Protein 3V71 (pdb70)

Radius of gyration: 28.07 Å; Cα contacts (8 Å, |Δi|>4): 455; chains: 1; bounding box: 66×55×75 Å

Nearest PDB structures (foldseek):
  3v71-assembly1_A  TM=1.003E+00  e=9.758E-48  Caenorhabditis elegans
  6pun-assembly1_A  TM=9.138E-01  e=7.399E-22  Caenorhabditis elegans
  6pun-assembly2_C  TM=8.908E-01  e=1.367E-21  Caenorhabditis elegans
  5bz1-assembly1_A  TM=7.587E-01  e=2.341E-10  Saccharomyces cerevisiae S288C
  5bym-assembly1_A  TM=7.524E-01  e=3.524E-10  Saccharomyces cerevisiae S288C

GO terms:
  GO:0007281 germ cell development (P, IGI)

Solvent-accessible surface area: 17763 Å² total; per-residue (Å²): 176,48,14,81,64,6,34,129,107,58,72,3,40,73,55,0,78,75,84,79,8,4,148,46,3,44,81,71,2,20,141,85,47,117,31,130,29,1,93,36,2,12,112,68,1,4,114,33,47,102,71,1,27,36,4,0,67,14,182,29,0,0,89,1,0,28,47,0,3,81,37,11,35,70,60,18,6,138,60,1,13,105,1,2,59,86,15,36,3,65,50,0,0,100,37,126,33,0,3,78,1,0,23,24,0,2,68,96,12,59,126,65,8,5,92,79,0,9,100,43,6,39,101,35,89,17,44,54,6,0,65,46,97,46,1,4,74,0,12,12,54,5,0,78,71,16,68,11,110,31,0,21,65,3,1,107,36,0,37,56,75,97,23,0,25,62,6,0,46,34,122,75,0,7,154,0,0,43,29,0,0,77,46,0,16,54,69,97,188,65,132,59,30,155,100,7,28,129,13,0,101,45,0,0,40,26,0,30,191,52,2,104,162,0,0,34,31,91,45,0,4,128,0,0,24,50,0,2,114,20,95,46,48,7,68,97,12,24,46,50,0,0,76,147,14,0,13,224,46,0,68,56,2,0,52,42,104,60,0,4,93,0,0,30,11,0,2,92,86,13,41,100,70,18,8,65,83,0,2,104,56,1,24,70,154,113,56,148,152,84,103,87,4,13,1,17,26,0,1,56,37,119,59,0,6,111,0,1,31,30,0,4,57,26,0,28,64,18,36,170,198,64,73,105,79,65,68,128,60,34,36,38,20,6,77,84,1,67,95,30,2,91,103,22,28,69,114,0,96,177,108,91,24,0,116,125,0,28,61,42,4,132,193,99

Organism: Caenorhabditis elegans (NCBI:txid6239)

B-factor: mean 89.62, std 15.77, range [51.54, 156.7]

Structure (mmCIF, N/CA/C/O backbone):
data_3V71
#
_entry.id   3V71
#
_cell.length_a   67.806
_cell.length_b   87.836
_cell.length_c   129.782
_cell.angle_alpha   90.00
_cell.angle_beta   90.00
_cell.angle_gamma   90.00
#
_symmetry.space_group_name_H-M   'P 21 21 21'
#
loop_
_entity.id
_entity.type
_entity.pdbx_description
1 polymer 'Puf (Pumilio/fbf) domain-containing protein 7, confirmed by transcript evidence'
2 polymer "RNA (5'-R(*CP*UP*CP*UP*GP*UP*AP*UP*CP*UP*UP*GP*U)-3')"
3 non-polymer '4-(2-HYDROXYETHYL)-1-PIPERAZINE ETHANESULFONIC ACID'
#
loop_
_atom_site.group_PDB
_atom_site.id
_atom_site.type_symbol
_atom_site.label_atom_id
_atom_site.label_alt_id
_atom_site.label_comp_id
_atom_site.label_asym_id
_atom_site.label_entity_id
_atom_site.label_seq_id
_atom_site.pdbx_PDB_ins_code
_atom_site.Cartn_x
_atom_site.Cartn_y
_atom_site.Cartn_z
_atom_site.occupancy
_atom_site.B_iso_or_equiv
_atom_site.auth_seq_id
_atom_site.auth_comp_id
_atom_site.auth_asym_id
_atom_site.auth_atom_id
_atom_site.pdbx_PDB_model_num
ATOM 1 N N . ILE A 1 11 ? 24.704 6.144 68.134 1.00 116.70 82 ILE A N 1
ATOM 2 C CA . ILE A 1 11 ? 25.619 5.025 68.367 1.00 118.10 82 ILE A CA 1
ATOM 3 C C . ILE A 1 11 ? 26.581 4.846 67.184 1.00 112.05 82 ILE A C 1
ATOM 4 O O . ILE A 1 11 ? 26.386 5.452 66.137 1.00 118.03 82 ILE A O 1
ATOM 9 N N . SER A 1 12 ? 27.626 4.040 67.362 1.00 106.97 83 SER A N 1
ATOM 10 C CA . SER A 1 12 ? 28.716 3.942 66.386 1.00 104.25 83 SER A CA 1
ATOM 11 C C . SER A 1 12 ? 28.464 3.014 65.199 1.00 100.42 83 SER A C 1
ATOM 12 O O . SER A 1 12 ? 27.808 1.984 65.323 1.00 99.77 83 SER A O 1
ATOM 15 N N . LEU A 1 13 ? 29.017 3.377 64.049 1.00 95.64 84 LEU A N 1
ATOM 16 C CA . LEU A 1 13 ? 29.024 2.478 62.907 1.00 97.88 84 LEU A CA 1
ATOM 17 C C . LEU A 1 13 ? 29.815 1.240 63.284 1.00 93.71 84 LEU A C 1
ATOM 18 O O . LEU A 1 13 ? 29.404 0.114 63.016 1.00 92.34 84 LEU A O 1
ATOM 23 N N . GLU A 1 14 ? 30.962 1.459 63.913 1.00 94.45 85 GLU A N 1
ATOM 24 C CA . GLU A 1 14 ? 31.781 0.356 64.375 1.00 94.14 85 GLU A CA 1
ATOM 25 C C . GLU A 1 14 ? 30.965 -0.553 65.287 1.00 92.81 85 GLU A C 1
ATOM 26 O O . GLU A 1 14 ? 31.046 -1.777 65.188 1.00 88.42 85 GLU A O 1
ATOM 32 N N . ASP A 1 15 ? 30.173 0.049 66.170 1.00 94.63 86 ASP A N 1
ATOM 33 C CA . ASP A 1 15 ? 29.313 -0.714 67.065 1.00 90.94 86 ASP A CA 1
ATOM 34 C C . ASP A 1 15 ? 28.352 -1.611 66.283 1.00 90.54 86 ASP A C 1
ATOM 35 O O . ASP A 1 15 ? 28.187 -2.785 66.613 1.00 87.77 86 ASP A O 1
ATOM 40 N N . VAL A 1 16 ? 27.731 -1.051 65.246 1.00 89.33 87 VAL A N 1
ATOM 41 C CA . VAL A 1 16 ? 26.755 -1.764 64.419 1.00 86.96 87 VAL A CA 1
ATOM 42 C C . VAL A 1 16 ? 27.392 -2.948 63.715 1.00 82.93 87 VAL A C 1
ATOM 43 O O . VAL A 1 16 ? 26.861 -4.056 63.703 1.00 80.40 87 VAL A O 1
ATOM 47 N N . LEU A 1 17 ? 28.536 -2.682 63.106 1.00 82.88 88 LEU A N 1
ATOM 48 C CA . LEU A 1 17 ? 29.314 -3.701 62.435 1.00 84.63 88 LEU A CA 1
ATOM 49 C C . LEU A 1 17 ? 29.634 -4.853 63.380 1.00 85.38 88 LEU A C 1
ATOM 50 O O . LEU A 1 17 ? 29.320 -6.006 63.091 1.00 89.92 88 LEU A O 1
ATOM 55 N N . LEU A 1 18 ? 30.247 -4.527 64.515 1.00 82.93 89 LEU A N 1
ATOM 56 C CA . LEU A 1 18 ? 30.690 -5.519 65.494 1.00 81.74 89 LEU A CA 1
ATOM 57 C C . LEU A 1 18 ? 29.571 -6.348 66.143 1.00 83.21 89 LEU A C 1
ATOM 58 O O . LEU A 1 18 ? 29.831 -7.416 66.690 1.00 83.14 89 LEU A O 1
ATOM 63 N N . ASN A 1 19 ? 28.334 -5.863 66.088 1.00 84.35 90 ASN A N 1
ATOM 64 C CA . ASN A 1 19 ? 27.215 -6.581 66.700 1.00 85.46 90 ASN A CA 1
ATOM 65 C C . ASN A 1 19 ? 26.385 -7.408 65.730 1.00 85.76 90 ASN A C 1
ATOM 66 O O . ASN A 1 19 ? 25.312 -7.897 66.095 1.00 91.25 90 ASN A O 1
ATOM 71 N N . GLY A 1 20 ? 26.874 -7.556 64.503 1.00 79.64 91 GLY A N 1
ATOM 72 C CA . GLY A 1 20 ? 26.192 -8.345 63.491 1.00 79.99 91 GLY A CA 1
ATOM 73 C C . GLY A 1 20 ? 24.935 -7.673 62.980 1.00 82.49 91 GLY A C 1
ATOM 74 O O . GLY A 1 20 ? 24.102 -8.300 62.322 1.00 84.90 91 GLY A O 1
ATOM 75 N N . GLN A 1 21 ? 24.813 -6.384 63.276 1.00 83.12 92 GLN A N 1
ATOM 76 C CA . GLN A 1 21 ? 23.591 -5.637 63.005 1.00 87.57 92 GLN A CA 1
ATOM 77 C C . GLN A 1 21 ? 23.639 -4.822 61.714 1.00 86.50 92 GLN A C 1
ATOM 78 O O . GLN A 1 21 ? 22.807 -3.946 61.502 1.00 85.56 92 GLN A O 1
ATOM 84 N N . LEU A 1 22 ? 24.601 -5.115 60.849 1.00 85.51 93 LEU A N 1
ATOM 85 C CA . LEU A 1 22 ? 24.831 -4.284 59.674 1.00 82.10 93 LEU A CA 1
ATOM 86 C C . LEU A 1 22 ? 23.770 -4.455 58.582 1.00 86.16 93 LEU A C 1
ATOM 87 O O . LEU A 1 22 ? 23.352 -3.487 57.945 1.00 81.54 93 LEU A O 1
ATOM 92 N N . ILE A 1 23 ? 23.340 -5.688 58.359 1.00 82.32 94 ILE A N 1
ATOM 93 C CA . ILE A 1 23 ? 22.360 -5.940 57.325 1.00 77.48 94 ILE A CA 1
ATOM 94 C C . ILE A 1 23 ? 20.985 -5.534 57.813 1.00 87.94 94 ILE A C 1
ATOM 95 O O . ILE A 1 23 ? 20.144 -5.101 57.030 1.00 89.60 94 ILE A O 1
ATOM 100 N N . ASP A 1 24 ? 20.763 -5.670 59.116 1.00 93.46 95 ASP A N 1
ATOM 101 C CA . ASP A 1 24 ? 19.503 -5.266 59.733 1.00 86.12 95 ASP A CA 1
ATOM 102 C C . ASP A 1 24 ? 19.271 -3.770 59.550 1.00 82.99 95 ASP A C 1
ATOM 103 O O . ASP A 1 24 ? 18.185 -3.340 59.190 1.00 87.87 95 ASP A O 1
ATOM 108 N N . PHE A 1 25 ? 20.303 -2.978 59.805 1.00 86.43 96 PHE A N 1
ATOM 109 C CA . PHE A 1 25 ? 20.231 -1.536 59.611 1.00 90.29 96 PHE A CA 1
ATOM 110 C C . PHE A 1 25 ? 19.903 -1.147 58.178 1.00 92.37 96 PHE A C 1
ATOM 111 O O . PHE A 1 25 ? 19.054 -0.285 57.952 1.00 92.94 96 PHE A O 1
ATOM 119 N N . ALA A 1 26 ? 20.586 -1.779 57.222 1.00 88.35 97 ALA A N 1
ATOM 120 C CA . ALA A 1 26 ? 20.443 -1.448 55.802 1.00 88.86 97 ALA A CA 1
ATOM 121 C C . ALA A 1 26 ? 19.061 -1.775 55.238 1.00 92.37 97 ALA A C 1
ATOM 122 O O . ALA A 1 26 ? 18.697 -1.302 54.166 1.00 90.08 97 ALA A O 1
ATOM 124 N N . ILE A 1 27 ? 18.301 -2.595 55.954 1.00 92.30 98 ILE A N 1
ATOM 125 C CA . ILE A 1 27 ? 16.917 -2.852 55.587 1.00 88.12 98 ILE A CA 1
ATOM 126 C C . ILE A 1 27 ? 16.003 -1.749 56.113 1.00 91.20 98 ILE A C 1
ATOM 127 O O . ILE A 1 27 ? 15.211 -1.195 55.367 1.00 93.76 98 ILE A O 1
ATOM 132 N N . ASP A 1 28 ? 16.119 -1.429 57.397 1.00 94.13 99 ASP A N 1
ATOM 133 C CA . ASP A 1 28 ? 15.237 -0.443 58.016 1.00 99.31 99 ASP A CA 1
ATOM 134 C C . ASP A 1 28 ? 15.398 0.959 57.442 1.00 104.29 99 ASP A C 1
ATOM 135 O O . ASP A 1 28 ? 16.518 1.423 57.235 1.00 102.83 99 ASP A O 1
ATOM 140 N N . PRO A 1 29 ? 14.263 1.635 57.190 1.00 104.22 100 PRO A N 1
ATOM 141 C CA . PRO A 1 29 ? 14.191 2.991 56.625 1.00 97.74 100 PRO A CA 1
ATOM 142 C C . PRO A 1 29 ? 14.947 4.008 57.476 1.00 98.66 100 PRO A C 1
ATOM 143 O O . PRO A 1 29 ? 15.457 5.005 56.964 1.00 101.37 100 PRO A O 1
ATOM 147 N N . SER A 1 30 ? 15.010 3.751 58.775 1.00 101.42 101 SER A N 1
ATOM 148 C CA . SER A 1 30 ? 15.808 4.569 59.675 1.00 106.47 101 SER A CA 1
ATOM 149 C C . SER A 1 30 ? 17.260 4.118 59.591 1.00 104.46 101 SER A C 1
ATOM 150 O O . SER A 1 30 ? 18.157 4.913 59.286 1.00 100.62 101 SER A O 1
ATOM 153 N N . GLY A 1 31 ? 17.472 2.828 59.846 1.00 99.81 102 GLY A N 1
ATOM 154 C CA . GLY A 1 31 ? 18.787 2.221 59.769 1.00 96.16 102 GLY A CA 1
ATOM 155 C C . GLY A 1 31 ? 19.640 2.722 58.621 1.00 96.93 102 GLY A C 1
ATOM 156 O O . GLY A 1 31 ? 20.771 3.155 58.825 1.00 98.72 102 GLY A O 1
ATOM 157 N N . VAL A 1 32 ? 19.096 2.676 57.410 1.00 101.63 103 VAL A N 1
ATOM 158 C CA . VAL A 1 32 ? 19.860 3.024 56.215 1.00 98.00 103 VAL A CA 1
ATOM 159 C C . VAL A 1 32 ? 20.357 4.463 56.238 1.00 98.64 103 VAL A C 1
ATOM 160 O O . VAL A 1 32 ? 21.479 4.744 55.815 1.00 94.48 103 VAL A O 1
ATOM 164 N N . LYS A 1 33 ? 19.511 5.370 56.717 1.00 103.37 104 LYS A N 1
ATOM 165 C CA . LYS A 1 33 ? 19.876 6.777 56.824 1.00 104.21 104 LYS A CA 1
ATOM 166 C C . LYS A 1 33 ? 21.074 6.930 57.753 1.00 105.98 104 LYS A C 1
ATOM 167 O O . LYS A 1 33 ? 22.009 7.681 57.458 1.00 103.95 104 LYS A O 1
ATOM 173 N N . PHE A 1 34 ? 21.044 6.204 58.869 1.00 104.27 105 PHE A N 1
ATOM 174 C CA . PHE A 1 34 ? 22.201 6.115 59.755 1.00 104.63 105 PHE A CA 1
ATOM 175 C C . PHE A 1 34 ? 23.429 5.742 58.937 1.00 101.94 105 PHE A C 1
ATOM 176 O O . PHE A 1 34 ? 24.387 6.507 58.851 1.00 105.21 105 PHE A O 1
ATOM 184 N N . LEU A 1 35 ? 23.384 4.556 58.342 1.00 97.03 106 LEU A N 1
ATOM 185 C CA . LEU A 1 35 ? 24.498 4.024 57.579 1.00 95.30 106 LEU A CA 1
ATOM 186 C C . LEU A 1 35 ? 25.096 5.037 56.602 1.00 103.12 106 LEU A C 1
ATOM 187 O O . LEU A 1 35 ? 26.312 5.212 56.561 1.00 104.77 106 LEU A O 1
ATOM 192 N N . GLU A 1 36 ? 24.241 5.707 55.831 1.00 105.07 107 GLU A N 1
ATOM 193 C CA . GLU A 1 36 ? 24.686 6.672 54.822 1.00 104.84 107 GLU A CA 1
ATOM 194 C C . GLU A 1 36 ? 25.434 7.861 55.412 1.00 107.95 107 GLU A C 1
ATOM 195 O O . GLU A 1 36 ? 26.518 8.232 54.945 1.00 103.23 107 GLU A O 1
ATOM 201 N N . ALA A 1 37 ? 24.823 8.467 56.425 1.00 109.88 108 ALA A N 1
ATOM 202 C CA . ALA A 1 37 ? 25.376 9.640 57.091 1.00 113.36 108 ALA A CA 1
ATOM 203 C C . ALA A 1 37 ? 26.846 9.457 57.461 1.00 115.96 108 ALA A C 1
ATOM 204 O O . ALA A 1 37 ? 27.713 10.217 57.018 1.00 117.93 108 ALA A O 1
ATOM 206 N N . ASN A 1 38 ? 27.119 8.439 58.268 1.00 111.94 109 ASN A N 1
ATOM 207 C CA . ASN A 1 38 ? 28.458 8.228 58.801 1.00 113.02 109 ASN A CA 1
ATOM 208 C C . ASN A 1 38 ? 29.219 7.098 58.126 1.00 108.91 109 ASN A C 1
ATOM 209 O O . ASN A 1 38 ? 30.007 6.400 58.761 1.00 109.27 109 ASN A O 1
ATOM 214 N N . TYR A 1 39 ? 28.981 6.915 56.835 1.00 109.03 110 TYR A N 1
ATOM 215 C CA . TYR A 1 39 ? 29.858 6.072 56.044 1.00 109.20 110 TYR A CA 1
ATOM 216 C C . TYR A 1 39 ? 31.098 6.907 55.746 1.00 110.12 110 TYR A C 1
ATOM 217 O O . TYR A 1 39 ? 31.017 7.946 55.089 1.00 112.96 110 TYR A O 1
ATOM 226 N N . PRO A 1 40 ? 32.248 6.476 56.271 1.00 108.75 111 PRO A N 1
ATOM 227 C CA . PRO A 1 40 ? 33.501 7.216 56.113 1.00 114.26 111 PRO A CA 1
ATOM 228 C C . PRO A 1 40 ? 33.783 7.604 54.662 1.00 119.98 111 PRO A C 1
ATOM 229 O O . PRO A 1 40 ? 33.580 6.807 53.735 1.00 111.76 111 PRO A O 1
ATOM 233 N N . LEU A 1 41 ? 34.246 8.839 54.485 1.00 122.95 112 LEU A N 1
ATOM 234 C CA . LEU A 1 41 ? 34.588 9.366 53.170 1.00 117.87 112 LEU A CA 1
ATOM 235 C C . LEU A 1 41 ? 36.034 9.021 52.847 1.00 117.22 112 LEU A C 1
ATOM 236 O O . LEU A 1 41 ? 36.428 8.958 51.680 1.00 113.85 112 LEU A O 1
ATOM 241 N N . ASP A 1 42 ? 36.818 8.789 53.893 1.00 118.14 113 ASP A N 1
ATOM 242 C CA . ASP A 1 42 ? 38.192 8.349 53.723 1.00 118.08 113 ASP A CA 1
ATOM 243 C C . ASP A 1 42 ? 38.205 6.916 53.210 1.00 112.98 113 ASP A C 1
ATOM 244 O O . ASP A 1 42 ? 37.924 5.976 53.952 1.00 114.68 113 ASP A O 1
ATOM 249 N N . SER A 1 43 ? 38.528 6.753 51.933 1.00 108.70 114 SER A N 1
ATOM 250 C CA . SER A 1 43 ? 38.579 5.432 51.325 1.00 110.43 114 SER A CA 1
ATOM 251 C C . SER A 1 43 ? 39.532 4.525 52.083 1.00 114.97 114 SER A C 1
ATOM 252 O O . SER A 1 43 ? 39.605 3.325 51.820 1.00 114.77 114 SER A O 1
ATOM 255 N N . GLU A 1 44 ? 40.265 5.107 53.025 1.00 119.43 115 GLU A N 1
ATOM 256 C CA . GLU A 1 44 ? 41.331 4.391 53.710 1.00 120.09 115 GLU A CA 1
ATOM 257 C C . GLU A 1 44 ? 40.946 4.001 55.133 1.00 117.40 115 GLU A C 1
ATOM 258 O O . GLU A 1 44 ? 41.671 3.257 55.794 1.00 109.97 115 GLU A O 1
ATOM 264 N N . ASP A 1 45 ? 39.804 4.502 55.600 1.00 118.02 116 ASP A N 1
ATOM 265 C CA . ASP A 1 45 ? 39.313 4.156 56.930 1.00 110.81 116 ASP A CA 1
ATOM 266 C C . ASP A 1 45 ? 39.173 2.643 57.068 1.00 111.56 116 ASP A C 1
ATOM 267 O O . ASP A 1 45 ? 38.720 1.955 56.149 1.00 111.39 116 ASP A O 1
ATOM 272 N N . GLN A 1 46 ? 39.574 2.136 58.227 1.00 112.02 117 GLN A N 1
ATOM 273 C CA . GLN A 1 46 ? 39.524 0.708 58.507 1.00 111.69 117 GLN A CA 1
ATOM 274 C C . GLN A 1 46 ? 38.082 0.204 58.657 1.00 105.72 117 GLN A C 1
ATOM 275 O O . GLN A 1 46 ? 37.743 -0.882 58.181 1.00 98.36 117 GLN A O 1
ATOM 281 N N . ILE A 1 47 ? 37.234 0.999 59.306 1.00 104.13 118 ILE A N 1
ATOM 282 C CA . ILE A 1 47 ? 35.820 0.655 59.437 1.00 105.21 118 ILE A CA 1
ATOM 283 C C . ILE A 1 47 ? 35.164 0.521 58.063 1.00 100.44 118 ILE A C 1
ATOM 284 O O . ILE A 1 47 ? 34.415 -0.420 57.808 1.00 96.92 118 ILE A O 1
ATOM 289 N N . ARG A 1 48 ? 35.460 1.462 57.175 1.00 101.66 119 ARG A N 1
ATOM 290 C CA . ARG A 1 48 ? 34.905 1.443 55.828 1.00 101.77 119 ARG A CA 1
ATOM 291 C C . ARG A 1 48 ? 35.295 0.201 55.034 1.00 97.06 119 ARG A C 1
ATOM 292 O O . ARG A 1 48 ? 34.495 -0.326 54.262 1.00 98.94 119 ARG A O 1
ATOM 300 N N . LYS A 1 49 ? 36.528 -0.255 55.204 1.00 95.75 120 LYS A N 1
ATOM 301 C CA . LYS A 1 49 ? 36.969 -1.465 54.529 1.00 95.26 120 LYS A CA 1
ATOM 302 C C . LYS A 1 49 ? 36.149 -2.642 55.031 1.00 93.73 120 LYS A C 1
ATOM 303 O O . LYS A 1 49 ? 35.807 -3.547 54.275 1.00 92.12 120 LYS A O 1
ATOM 309 N N . ALA A 1 50 ? 35.831 -2.611 56.321 1.00 93.12 121 ALA A N 1
ATOM 310 C CA . ALA A 1 50 ? 35.121 -3.708 56.967 1.00 90.69 121 ALA A CA 1
ATOM 311 C C . ALA A 1 50 ? 33.675 -3.764 56.515 1.00 86.46 121 ALA A C 1
ATOM 312 O O . ALA A 1 50 ? 33.147 -4.838 56.241 1.00 86.16 121 ALA A O 1
ATOM 314 N N . VAL A 1 51 ? 33.043 -2.596 56.449 1.00 84.74 122 VAL A N 1
ATOM 315 C CA . VAL A 1 51 ? 31.652 -2.478 56.033 1.00 84.97 122 VAL A CA 1
ATOM 316 C C . VAL A 1 51 ? 31.469 -2.826 54.562 1.00 82.78 122 VAL A C 1
ATOM 317 O O . VAL A 1 51 ? 30.553 -3.552 54.193 1.00 80.21 122 VAL A O 1
ATOM 321 N N . PHE A 1 52 ? 32.352 -2.292 53.729 1.00 83.93 123 PHE A N 1
ATOM 322 C CA . PHE A 1 52 ? 32.333 -2.577 52.307 1.00 85.63 123 PHE A CA 1
ATOM 323 C C . PHE A 1 52 ? 32.438 -4.074 52.047 1.00 83.88 123 PHE A C 1
ATOM 324 O O . PHE A 1 52 ? 31.727 -4.629 51.214 1.00 78.57 123 PHE A O 1
ATOM 332 N N . GLU A 1 53 ? 33.337 -4.727 52.765 1.00 88.25 124 GLU A N 1
ATOM 333 C CA . GLU A 1 53 ? 33.555 -6.148 52.568 1.00 88.89 124 GLU A CA 1
ATOM 334 C C . GLU A 1 53 ? 32.399 -6.981 53.103 1.00 91.82 124 GLU A C 1
ATOM 335 O O . GLU A 1 53 ? 32.048 -8.008 52.524 1.00 91.65 124 GLU A O 1
ATOM 341 N N . LYS A 1 54 ? 31.792 -6.520 54.193 1.00 90.70 125 LYS A N 1
ATOM 342 C CA . LYS A 1 54 ? 30.654 -7.209 54.784 1.00 85.61 125 LYS A CA 1
ATOM 343 C C . LYS A 1 54 ? 29.447 -7.182 53.852 1.00 91.86 125 LYS A C 1
ATOM 344 O O . LYS A 1 54 ? 28.655 -8.130 53.813 1.00 92.24 125 LYS A O 1
ATOM 350 N N . PHE A 1 55 ? 29.314 -6.091 53.101 1.00 87.89 126 PHE A N 1
ATOM 351 C CA . PHE A 1 55 ? 28.207 -5.933 52.161 1.00 82.04 126 PHE A CA 1
ATOM 352 C C . PHE A 1 55 ? 28.442 -6.719 50.885 1.00 83.25 126 PHE A C 1
ATOM 353 O O . PHE A 1 55 ? 27.526 -7.324 50.341 1.00 80.63 126 PHE A O 1
ATOM 361 N N . THR A 1 56 ? 29.689 -6.719 50.429 1.00 85.91 127 THR A N 1
ATOM 362 C CA . THR A 1 56 ? 30.033 -7.243 49.116 1.00 84.71 127 THR A CA 1
ATOM 363 C C . THR A 1 56 ? 30.585 -8.669 49.136 1.00 88.03 127 THR A C 1
ATOM 364 O O . THR A 1 56 ? 30.861 -9.242 48.081 1.00 87.36 127 THR A O 1
ATOM 368 N N . GLU A 1 57 ? 30.753 -9.239 50.326 1.00 90.02 128 GLU A N 1
ATOM 369 C CA . GLU A 1 57 ? 31.317 -10.580 50.435 1.00 88.29 128 GLU A CA 1
ATOM 370 C C . GLU A 1 57 ? 30.388 -11.635 49.833 1.00 95.29 128 GLU A C 1
ATOM 371 O O . GLU A 1 57 ? 30.853 -12.600 49.230 1.00 102.08 128 GLU A O 1
ATOM 377 N N . SER A 1 58 ? 29.080 -11.438 49.982 1.00 88.68 129 SER A N 1
ATOM 378 C CA . SER A 1 58 ? 28.097 -12.415 49.522 1.00 83.62 129 SER A CA 1
ATOM 379 C C . SER A 1 58 ? 27.257 -11.912 48.352 1.00 82.13 129 SER A C 1
ATOM 380 O O . SER A 1 58 ? 26.629 -10.859 48.420 1.00 82.66 129 SER A O 1
ATOM 383 N N . THR A 1 59 ? 27.234 -12.688 47.280 1.00 81.59 130 THR A N 1
ATOM 384 C CA . THR A 1 59 ? 26.435 -12.344 46.114 1.00 82.32 130 THR A CA 1
ATOM 385 C C . THR A 1 59 ? 24.953 -12.257 46.463 1.00 81.23 130 THR A C 1
ATOM 386 O O . THR A 1 59 ? 24.264 -11.307 46.091 1.00 78.58 130 THR A O 1
ATOM 390 N N . THR A 1 60 ? 24.472 -13.259 47.183 1.00 81.28 131 THR A N 1
ATOM 391 C CA . THR A 1 60 ? 23.079 -13.317 47.585 1.00 77.18 131 THR A CA 1
ATOM 392 C C . THR A 1 60 ? 22.679 -12.093 48.396 1.00 76.91 131 THR A C 1
ATOM 393 O O . THR A 1 60 ? 21.650 -11.471 48.149 1.00 75.54 131 THR A O 1
ATOM 397 N N . LEU A 1 61 ? 23.496 -11.748 49.377 1.00 79.91 132 LEU A N 1
ATOM 398 C CA . LEU A 1 61 ? 23.137 -10.675 50.284 1.00 81.74 132 LEU A CA 1
ATOM 399 C C . LEU A 1 61 ? 23.208 -9.343 49.575 1.00 78.99 132 LEU A C 1
ATOM 400 O O . LEU A 1 61 ? 22.385 -8.462 49.809 1.00 78.31 132 LEU A O 1
ATOM 405 N N . PHE A 1 62 ? 24.201 -9.210 48.704 1.00 78.23 133 PHE A N 1
ATOM 406 C CA . PHE A 1 62 ? 24.424 -7.974 47.974 1.00 74.52 133 PHE A CA 1
ATOM 407 C C . PHE A 1 62 ? 23.293 -7.717 46.986 1.00 77.40 133 PHE A C 1
ATOM 408 O O . PHE A 1 62 ? 22.733 -6.624 46.935 1.00 74.58 133 PHE A O 1
ATOM 416 N N . VAL A 1 63 ? 22.963 -8.730 46.194 1.00 76.28 134 VAL A N 1
ATOM 417 C CA . VAL A 1 63 ? 21.845 -8.621 45.276 1.00 71.56 134 VAL A CA 1
ATOM 418 C C . VAL A 1 63 ? 20.601 -8.191 46.031 1.00 79.18 134 VAL A C 1
ATOM 419 O O . VAL A 1 63 ? 19.963 -7.207 45.668 1.00 85.60 134 VAL A O 1
ATOM 423 N N . GLY A 1 64 ? 20.266 -8.929 47.086 1.00 77.60 135 GLY A N 1
ATOM 424 C CA . GLY A 1 64 ? 19.109 -8.618 47.907 1.00 76.08 135 GLY A CA 1
ATOM 425 C C . GLY A 1 64 ? 19.072 -7.184 48.400 1.00 76.39 135 GLY A C 1
ATOM 426 O O . GLY A 1 64 ? 18.004 -6.592 48.515 1.00 81.87 135 GLY A O 1
ATOM 427 N N . LEU A 1 65 ? 20.237 -6.626 48.702 1.00 74.57 136 LEU A N 1
ATOM 428 C CA . LEU A 1 65 ? 20.342 -5.218 49.080 1.00 79.78 136 LEU A CA 1
ATOM 429 C C . LEU A 1 65 ? 19.958 -4.262 47.948 1.00 85.15 136 LEU A C 1
ATOM 430 O O . LEU A 1 65 ? 19.345 -3.222 48.190 1.00 88.12 136 LEU A O 1
ATOM 435 N N . CYS A 1 66 ? 20.343 -4.603 46.721 1.00 79.04 137 CYS A N 1
ATOM 436 C CA . CYS A 1 66 ? 19.963 -3.823 45.549 1.00 80.70 137 CYS A CA 1
ATOM 437 C C . CYS A 1 66 ? 18.452 -3.818 45.361 1.00 84.53 137 CYS A C 1
ATOM 438 O O . CYS A 1 66 ? 17.858 -2.783 45.066 1.00 86.12 137 CYS A O 1
ATOM 441 N N . HIS A 1 67 ? 17.842 -4.987 45.523 1.00 85.26 138 HIS A N 1
ATOM 442 C CA . HIS A 1 67 ? 16.397 -5.141 45.401 1.00 83.55 138 HIS A CA 1
ATOM 443 C C . HIS A 1 67 ? 15.632 -4.495 46.557 1.00 86.13 138 HIS A C 1
ATOM 444 O O . HIS A 1 67 ? 14.410 -4.362 46.499 1.00 89.73 138 HIS A O 1
ATOM 451 N N . SER A 1 68 ? 16.336 -4.103 47.611 1.00 83.14 139 SER A N 1
ATOM 452 C CA . SER A 1 68 ? 15.659 -3.575 48.784 1.00 84.69 139 SER A CA 1
ATOM 453 C C . SER A 1 68 ? 15.112 -2.175 48.539 1.00 83.29 139 SER A C 1
ATOM 454 O O . SER A 1 68 ? 15.761 -1.349 47.897 1.00 78.92 139 SER A O 1
ATOM 457 N N . 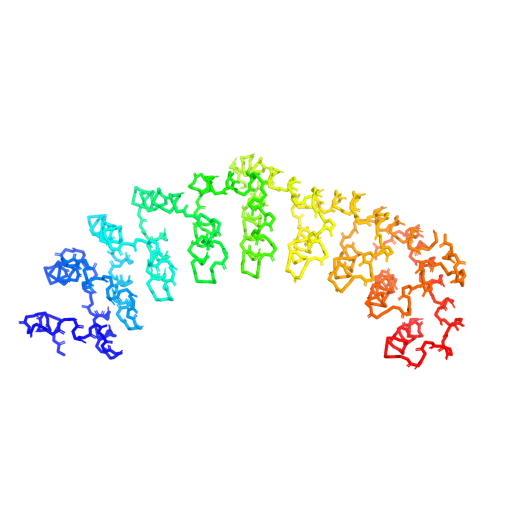ARG A 1 69 ? 13.911 -1.924 49.052 1.00 83.85 140 ARG A N 1
ATOM 458 C CA . ARG A 1 69 ? 13.319 -0.595 49.024 1.00 84.63 140 ARG A CA 1
ATOM 459 C C . ARG A 1 69 ? 14.259 0.405 49.681 1.00 88.03 140 ARG A C 1
ATOM 460 O O . ARG A 1 69 ? 14.414 1.532 49.213 1.00 86.25 140 ARG A O 1
ATOM 468 N N . ASN A 1 70 ? 14.894 -0.025 50.769 1.00 93.02 141 ASN A N 1
ATOM 469 C CA . ASN A 1 70 ? 15.778 0.836 51.542 1.00 84.91 141 ASN A CA 1
ATOM 470 C C . ASN A 1 70 ? 17.230 0.490 51.287 1.00 84.10 141 ASN A C 1
ATOM 471 O O . ASN A 1 70 ? 18.086 1.373 51.189 1.00 83.10 141 ASN A O 1
ATOM 476 N N . GLY A 1 71 ? 17.496 -0.806 51.177 1.00 80.09 142 GLY A N 1
ATOM 477 C CA . GLY A 1 71 ? 18.849 -1.296 50.998 1.00 80.53 142 GLY A CA 1
ATOM 478 C C . GLY A 1 71 ? 19.619 -0.632 49.875 1.00 84.37 142 GLY A C 1
ATOM 479 O O . GLY A 1 71 ? 20.817 -0.388 49.998 1.00 87.10 142 GLY A O 1
ATOM 480 N N . ASN A 1 72 ? 18.937 -0.335 48.774 1.00 85.65 143 ASN A N 1
ATOM 481 C CA . ASN A 1 72 ? 19.616 0.181 47.591 1.00 85.10 143 ASN A CA 1
ATOM 482 C C . ASN A 1 72 ? 20.347 1.495 47.850 1.00 83.07 143 ASN A C 1
ATOM 483 O O . ASN A 1 72 ? 21.375 1.775 47.235 1.00 83.99 143 ASN A O 1
ATOM 488 N N . PHE A 1 73 ? 19.825 2.291 48.775 1.00 83.00 144 PHE A N 1
ATOM 489 C CA . PHE A 1 73 ? 20.412 3.595 49.064 1.00 87.59 144 PHE A CA 1
ATOM 490 C C . PHE A 1 73 ? 21.835 3.489 49.602 1.00 88.86 144 PHE A C 1
ATOM 491 O O . PHE A 1 73 ? 22.681 4.324 49.293 1.00 91.11 144 PHE A O 1
ATOM 499 N N . ILE A 1 74 ? 22.102 2.462 50.402 1.00 86.07 145 ILE A N 1
ATOM 500 C CA . ILE A 1 74 ? 23.435 2.280 50.948 1.00 83.64 145 ILE A CA 1
ATOM 501 C C . ILE A 1 74 ? 24.366 1.704 49.890 1.00 86.10 145 ILE A C 1
ATOM 502 O O . ILE A 1 74 ? 25.553 2.036 49.850 1.00 90.77 145 ILE A O 1
ATOM 507 N N . VAL A 1 75 ? 23.834 0.849 49.024 1.00 78.67 146 VAL A N 1
ATOM 508 C CA . VAL A 1 75 ? 24.644 0.329 47.933 1.00 81.10 146 VAL A CA 1
ATOM 509 C C . VAL A 1 75 ? 25.046 1.483 47.022 1.00 89.54 146 VAL A C 1
ATOM 510 O O . VAL A 1 75 ? 26.106 1.466 46.392 1.00 86.49 146 VAL A O 1
ATOM 514 N N . GLN A 1 76 ? 24.182 2.492 46.962 1.00 90.82 147 GLN A N 1
ATOM 515 C CA . GLN A 1 76 ? 24.453 3.679 46.171 1.00 86.44 147 GLN A CA 1
ATOM 516 C C . GLN A 1 76 ? 25.553 4.496 46.801 1.00 87.55 147 GLN A C 1
ATOM 517 O O . GLN A 1 76 ? 26.481 4.927 46.126 1.00 92.23 147 GLN A O 1
ATOM 523 N N . LYS A 1 77 ? 25.444 4.704 48.105 1.00 92.94 148 LYS A N 1
ATOM 524 C CA . LYS A 1 77 ? 26.483 5.394 48.846 1.00 91.87 148 LYS A CA 1
ATOM 525 C C . LYS A 1 77 ? 27.808 4.702 48.600 1.00 88.39 148 LYS A C 1
ATOM 526 O O . LYS A 1 77 ? 28.820 5.358 48.395 1.00 95.33 148 LYS A O 1
ATOM 532 N N . LEU A 1 78 ? 27.798 3.372 48.605 1.00 84.16 149 LEU A N 1
ATOM 533 C CA . LEU A 1 78 ? 29.020 2.604 48.367 1.00 89.50 149 LEU A CA 1
ATOM 534 C C . LEU A 1 78 ? 29.610 2.902 46.999 1.00 90.25 149 LEU A C 1
ATOM 535 O O . LEU A 1 78 ? 30.817 2.815 46.799 1.00 92.25 149 LEU A O 1
ATOM 540 N N . VAL A 1 79 ? 28.736 3.240 46.060 1.00 94.50 150 VAL A N 1
ATOM 541 C CA . VAL A 1 79 ? 29.104 3.389 44.660 1.00 92.49 150 VAL A CA 1
ATOM 542 C C . VAL A 1 79 ? 29.720 4.755 44.347 1.00 93.50 150 VAL A C 1
ATOM 543 O O . VAL A 1 79 ? 30.784 4.841 43.721 1.00 91.95 150 VAL A O 1
ATOM 547 N N . GLU A 1 80 ? 29.059 5.820 44.784 1.00 90.86 151 GLU A N 1
ATOM 548 C CA . GLU A 1 80 ? 29.559 7.159 44.514 1.00 96.67 151 GLU A CA 1
ATOM 549 C C . GLU A 1 80 ? 30.941 7.389 45.118 1.00 107.90 151 GLU A C 1
ATOM 550 O O . GLU A 1 80 ? 31.747 8.142 44.563 1.00 116.57 151 GLU A O 1
ATOM 556 N N . LEU A 1 81 ? 31.215 6.731 46.245 1.00 104.45 152 LEU A N 1
ATOM 557 C CA . LEU A 1 81 ? 32.494 6.883 46.943 1.00 97.00 152 LEU A CA 1
ATOM 558 C C . LEU A 1 81 ? 33.514 5.800 46.575 1.00 95.61 152 LEU A C 1
ATOM 559 O O . LEU A 1 81 ? 34.640 5.810 47.062 1.00 101.14 152 LEU A O 1
ATOM 564 N N . ALA A 1 82 ? 33.123 4.877 45.705 1.00 93.89 153 ALA A N 1
ATOM 565 C CA . ALA A 1 82 ? 33.954 3.716 45.400 1.00 95.50 153 ALA A CA 1
ATOM 566 C C . ALA A 1 82 ? 35.289 4.064 44.748 1.00 98.26 153 ALA A C 1
ATOM 567 O O . ALA A 1 82 ? 35.340 4.745 43.725 1.00 99.52 153 ALA A O 1
ATOM 569 N N . THR A 1 83 ? 36.371 3.585 45.351 1.00 101.93 154 THR A N 1
ATOM 570 C CA . THR A 1 83 ? 37.686 3.692 44.740 1.00 100.97 154 THR A CA 1
ATOM 571 C C . THR A 1 83 ? 37.714 2.722 43.569 1.00 98.06 154 THR A C 1
ATOM 572 O O . THR A 1 83 ? 36.833 1.873 43.448 1.00 93.29 154 THR A O 1
ATOM 576 N N . PRO A 1 84 ? 38.717 2.850 42.689 1.00 105.74 155 PRO A N 1
ATOM 577 C CA . PRO A 1 84 ? 38.876 1.872 41.608 1.00 103.68 155 PRO A CA 1
ATOM 578 C C . PRO A 1 84 ? 38.767 0.436 42.123 1.00 100.09 155 PRO A C 1
ATOM 579 O O . PRO A 1 84 ? 37.996 -0.361 41.590 1.00 98.37 155 PRO A O 1
ATOM 583 N N . ALA A 1 85 ? 39.533 0.118 43.159 1.00 100.49 156 ALA A N 1
ATOM 584 C CA . ALA A 1 85 ? 39.516 -1.216 43.740 1.00 101.88 156 ALA A CA 1
ATOM 585 C C . ALA A 1 85 ? 38.116 -1.613 44.200 1.00 99.96 156 ALA A C 1
ATOM 586 O O . ALA A 1 85 ? 37.682 -2.750 43.993 1.00 96.55 156 ALA A O 1
ATOM 588 N N . GLU A 1 86 ? 37.418 -0.678 44.839 1.00 97.82 157 GLU A N 1
ATOM 589 C CA . GLU A 1 86 ? 36.051 -0.924 45.282 1.00 96.20 157 GLU A CA 1
ATOM 590 C C . GLU A 1 86 ? 35.130 -1.182 44.085 1.00 96.94 157 GLU A C 1
ATOM 591 O O . GLU A 1 86 ? 34.310 -2.098 44.106 1.00 96.28 157 GLU A O 1
ATOM 597 N N . GLN A 1 87 ? 35.275 -0.376 43.039 1.00 93.49 158 GLN A N 1
ATOM 598 C CA . GLN A 1 87 ? 34.430 -0.508 41.862 1.00 91.28 158 GLN A CA 1
ATOM 599 C C . GLN A 1 87 ? 34.537 -1.885 41.231 1.00 94.24 158 GLN A C 1
ATOM 600 O O . GLN A 1 87 ? 33.576 -2.372 40.637 1.00 96.33 158 GLN A O 1
ATOM 606 N N . ARG A 1 88 ? 35.708 -2.505 41.333 1.00 92.48 159 ARG A N 1
ATOM 607 C CA . ARG A 1 88 ? 35.908 -3.808 40.710 1.00 95.28 159 ARG A CA 1
ATOM 608 C C . ARG A 1 88 ? 35.196 -4.893 41.507 1.00 94.93 159 ARG A C 1
ATOM 609 O O . ARG A 1 88 ? 34.739 -5.895 40.952 1.00 95.54 159 ARG A O 1
ATOM 617 N N . GLU A 1 89 ? 35.091 -4.687 42.812 1.00 93.48 160 GLU A N 1
ATOM 618 C CA . GLU A 1 89 ? 34.348 -5.618 43.644 1.00 97.23 160 GLU A CA 1
ATOM 619 C C . GLU A 1 89 ? 32.863 -5.489 43.365 1.00 93.29 160 GLU A C 1
ATOM 620 O O . GLU A 1 89 ? 32.175 -6.489 43.166 1.00 94.43 160 GLU A O 1
ATOM 626 N N . LEU A 1 90 ? 32.376 -4.253 43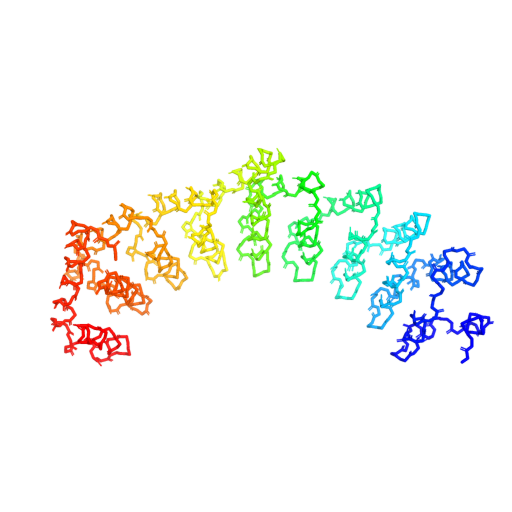.339 1.00 91.79 161 LEU A N 1
ATOM 627 C CA . LEU A 1 90 ? 30.978 -3.992 43.016 1.00 92.31 161 LEU A CA 1
ATOM 628 C C . LEU A 1 90 ? 30.657 -4.555 41.641 1.00 92.18 161 LEU A C 1
ATOM 629 O O . LEU A 1 90 ? 29.617 -5.179 41.434 1.00 93.84 161 LEU A O 1
ATOM 634 N N . LEU A 1 91 ? 31.577 -4.342 40.711 1.00 92.85 162 LEU A N 1
ATOM 635 C CA . LEU A 1 91 ? 31.416 -4.799 39.343 1.00 92.44 162 LEU A CA 1
ATOM 636 C C . LEU A 1 91 ? 31.220 -6.303 39.304 1.00 88.95 162 LEU A C 1
ATOM 637 O O . LEU A 1 91 ? 30.276 -6.802 38.698 1.00 87.46 162 LEU A O 1
ATOM 642 N N . ARG A 1 92 ? 32.125 -7.023 39.952 1.00 89.87 163 ARG A N 1
ATOM 643 C CA . ARG A 1 92 ? 32.086 -8.472 39.926 1.00 90.07 163 ARG A CA 1
ATOM 644 C C . ARG A 1 92 ? 30.769 -8.967 40.473 1.00 90.81 163 ARG A C 1
ATOM 645 O O . ARG A 1 92 ? 30.148 -9.858 39.904 1.00 89.97 163 ARG A O 1
ATOM 653 N N . GLN A 1 93 ? 30.353 -8.374 41.587 1.00 93.13 164 GLN A N 1
ATOM 654 C CA . GLN A 1 93 ? 29.160 -8.808 42.301 1.00 91.06 164 GLN A CA 1
ATOM 655 C C . GLN A 1 93 ? 27.885 -8.534 41.523 1.00 91.44 164 GLN A C 1
ATOM 656 O O . GLN A 1 93 ? 26.932 -9.312 41.585 1.00 94.11 164 GLN A O 1
ATOM 662 N N . MET A 1 94 ? 27.868 -7.424 40.797 1.00 87.83 165 MET A N 1
ATOM 663 C CA . MET A 1 94 ? 26.757 -7.129 39.912 1.00 90.25 165 MET A CA 1
ATOM 664 C C . MET A 1 94 ? 26.624 -8.225 38.866 1.00 91.20 165 MET A C 1
ATOM 665 O O . MET A 1 94 ? 25.561 -8.823 38.699 1.00 88.24 165 MET A O 1
ATOM 670 N N . ILE A 1 95 ? 27.722 -8.498 38.177 1.00 93.28 166 ILE A N 1
ATOM 671 C CA . ILE A 1 95 ? 27.738 -9.521 37.143 1.00 91.47 166 ILE A CA 1
ATOM 672 C C . ILE A 1 95 ? 27.435 -10.919 37.684 1.00 92.29 166 ILE A C 1
ATOM 673 O O . ILE A 1 95 ? 26.568 -11.619 37.160 1.00 90.66 166 ILE A O 1
ATOM 678 N N . ASP A 1 96 ? 28.139 -11.314 38.741 1.00 97.41 167 ASP A N 1
ATOM 679 C CA . ASP A 1 96 ? 27.953 -12.638 39.331 1.00 97.14 167 ASP A CA 1
ATOM 680 C C . ASP A 1 96 ? 26.557 -12.837 39.922 1.00 99.01 167 ASP A C 1
ATOM 681 O O . ASP A 1 96 ? 26.135 -13.969 40.170 1.00 94.09 167 ASP A O 1
ATOM 686 N N . GLY A 1 97 ? 25.845 -11.734 40.141 1.00 97.01 168 GLY A N 1
ATOM 687 C CA . GLY A 1 97 ? 24.496 -11.794 40.669 1.00 92.73 168 GLY A CA 1
ATOM 688 C C . GLY A 1 97 ? 23.438 -11.400 39.653 1.00 99.47 168 GLY A C 1
ATOM 689 O O . GLY A 1 97 ? 22.421 -10.801 40.010 1.00 109.91 168 GLY A O 1
ATOM 690 N N . GLY A 1 98 ? 23.667 -11.729 38.385 1.00 91.39 169 GLY A N 1
ATOM 691 C CA . GLY A 1 98 ? 22.708 -11.422 37.336 1.00 93.21 169 GLY A CA 1
ATOM 692 C C . GLY A 1 98 ? 22.513 -9.937 37.085 1.00 88.92 169 GLY A C 1
ATOM 693 O O . GLY A 1 98 ? 21.653 -9.301 37.694 1.00 87.04 169 GLY A O 1
ATOM 694 N N . LEU A 1 99 ? 23.311 -9.383 36.177 1.00 90.58 170 LEU A N 1
ATOM 695 C CA . LEU A 1 99 ? 23.229 -7.961 35.863 1.00 92.69 170 LEU A CA 1
ATOM 696 C C . LEU A 1 99 ? 21.899 -7.589 35.215 1.00 93.44 170 LEU A C 1
ATO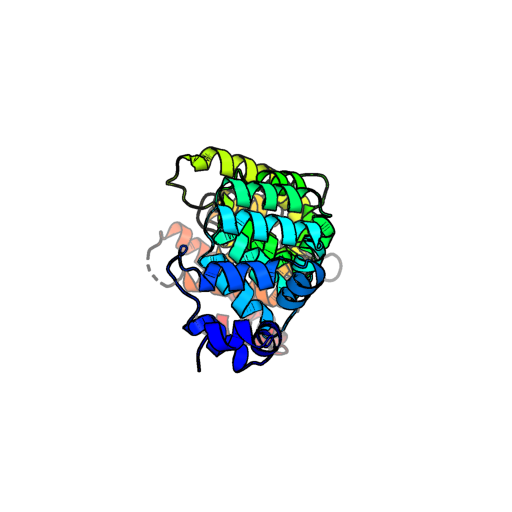M 697 O O . LEU A 1 99 ? 21.327 -6.541 35.506 1.00 89.82 170 LEU A O 1
ATOM 702 N N . LEU A 1 100 ? 21.423 -8.453 34.325 1.00 94.52 171 LEU A N 1
ATOM 703 C CA . LEU A 1 100 ? 20.150 -8.243 33.650 1.00 89.13 171 LEU A CA 1
ATOM 704 C C . LEU A 1 100 ? 18.989 -8.128 34.631 1.00 89.10 171 LEU A C 1
ATOM 705 O O . LEU A 1 100 ? 18.215 -7.177 34.565 1.00 93.40 171 LEU A O 1
ATOM 710 N N . ALA A 1 101 ? 18.865 -9.100 35.529 1.00 88.10 172 ALA A N 1
ATOM 711 C CA . ALA A 1 101 ? 17.812 -9.084 36.543 1.00 87.27 172 ALA A CA 1
ATOM 712 C C . ALA A 1 101 ? 17.877 -7.852 37.453 1.00 89.10 172 ALA A C 1
ATOM 713 O O . ALA A 1 101 ? 16.893 -7.506 38.109 1.00 89.28 172 ALA A O 1
ATOM 715 N N . MET A 1 102 ? 19.037 -7.202 37.505 1.00 85.53 173 MET A N 1
ATOM 716 C CA . MET A 1 102 ? 19.170 -5.956 38.245 1.00 82.14 173 MET A CA 1
ATOM 717 C C . MET A 1 102 ? 18.486 -4.849 37.476 1.00 82.30 173 MET A C 1
ATOM 718 O O . MET A 1 102 ? 17.827 -3.989 38.044 1.00 87.85 173 MET A O 1
ATOM 723 N N . CYS A 1 103 ? 18.643 -4.884 36.165 1.00 88.69 174 CYS A N 1
ATOM 724 C CA . CYS A 1 103 ? 18.083 -3.857 35.306 1.00 90.34 174 CYS A CA 1
ATOM 725 C C . CYS A 1 103 ? 16.565 -3.912 35.284 1.00 87.92 174 CYS A C 1
ATOM 726 O O . CYS A 1 103 ? 15.909 -2.878 35.187 1.00 88.38 174 CYS A O 1
ATOM 729 N N . LYS A 1 104 ? 16.015 -5.119 35.384 1.00 88.22 175 LYS A N 1
ATOM 730 C CA . LYS A 1 104 ? 14.567 -5.315 35.389 1.00 87.62 175 LYS A CA 1
ATOM 731 C C . LYS A 1 104 ? 13.901 -4.924 36.717 1.00 83.27 175 LYS A C 1
ATOM 732 O O . LYS A 1 104 ? 12.680 -4.815 36.791 1.00 82.52 175 LYS A O 1
ATOM 738 N N . ASP A 1 105 ? 14.707 -4.699 37.751 1.00 84.31 176 ASP A N 1
ATOM 739 C CA . ASP A 1 105 ? 14.199 -4.382 39.083 1.00 83.83 176 ASP A CA 1
ATOM 740 C C . ASP A 1 105 ? 14.091 -2.876 39.282 1.00 83.80 176 ASP A C 1
ATOM 741 O O . ASP A 1 105 ? 15.007 -2.137 38.923 1.00 83.45 176 ASP A O 1
ATOM 746 N N . LYS A 1 106 ? 12.983 -2.430 39.872 1.00 77.88 177 LYS A N 1
ATOM 747 C CA . LYS A 1 106 ? 12.789 -1.012 40.177 1.00 78.08 177 LYS A CA 1
ATOM 748 C C . LYS A 1 106 ? 13.937 -0.376 40.978 1.00 82.67 177 LYS A C 1
ATOM 749 O O . LYS A 1 106 ? 14.380 0.728 40.667 1.00 80.11 177 LYS A O 1
ATOM 755 N N . PHE A 1 107 ? 14.414 -1.066 42.012 1.00 91.03 178 PHE A N 1
ATOM 756 C CA . PHE A 1 107 ? 15.427 -0.492 42.902 1.00 84.30 178 PHE A CA 1
ATOM 757 C C . PHE A 1 107 ? 16.853 -0.859 42.536 1.00 82.09 178 PHE A C 1
ATOM 758 O O . PHE A 1 107 ? 17.745 -0.032 42.673 1.00 87.12 178 PHE A O 1
ATOM 766 N N . ALA A 1 108 ? 17.075 -2.096 42.097 1.00 78.62 179 ALA A N 1
ATOM 767 C CA . ALA A 1 108 ? 18.412 -2.516 41.691 1.00 77.66 179 ALA A CA 1
ATOM 768 C C . ALA A 1 108 ? 18.875 -1.714 40.476 1.00 81.37 179 ALA A C 1
ATOM 769 O O . ALA A 1 108 ? 20.071 -1.560 40.238 1.00 77.72 179 ALA A O 1
ATOM 771 N N . CYS A 1 109 ? 17.900 -1.201 39.726 1.00 89.76 180 CYS A N 1
ATOM 772 C CA . CYS A 1 109 ? 18.114 -0.360 38.544 1.00 84.60 180 CYS A CA 1
ATOM 773 C C . CYS A 1 109 ? 18.938 0.895 38.846 1.00 83.69 180 CYS A C 1
ATOM 774 O O . CYS A 1 109 ? 19.895 1.209 38.142 1.00 76.05 180 CYS A O 1
ATOM 777 N N . ARG A 1 110 ? 18.544 1.611 39.897 1.00 88.64 181 ARG A N 1
ATOM 778 C CA . ARG A 1 110 ? 19.188 2.855 40.303 1.00 82.64 181 ARG A CA 1
ATOM 779 C C . ARG A 1 110 ? 20.654 2.648 40.625 1.00 84.88 181 ARG A C 1
ATOM 780 O O . ARG A 1 110 ? 21.468 3.554 40.461 1.00 88.49 181 ARG A O 1
ATOM 788 N N . VAL A 1 111 ? 20.987 1.457 41.101 1.00 79.25 182 VAL A N 1
ATOM 789 C CA . VAL A 1 111 ? 22.369 1.142 41.404 1.00 84.18 182 VAL A CA 1
ATOM 790 C C . VAL A 1 111 ? 23.154 0.973 40.104 1.00 86.69 182 VAL A C 1
ATOM 791 O O . VAL A 1 111 ? 24.268 1.487 39.955 1.00 84.01 182 VAL A O 1
ATOM 795 N N . VAL A 1 112 ? 22.558 0.245 39.166 1.00 85.89 183 VAL A N 1
ATOM 796 C CA . VAL A 1 112 ? 23.158 0.039 37.859 1.00 86.01 183 VAL A CA 1
ATOM 797 C C . VAL A 1 112 ? 23.442 1.390 37.223 1.00 88.32 183 VAL A C 1
ATOM 798 O O . VAL A 1 112 ? 24.515 1.618 36.663 1.00 88.35 183 VAL A O 1
ATOM 802 N N . GLN A 1 113 ? 22.460 2.279 37.319 1.00 88.06 184 GLN A N 1
ATOM 803 C CA . GLN A 1 113 ? 22.534 3.600 36.714 1.00 85.55 184 GLN A CA 1
ATOM 804 C C . GLN A 1 113 ? 23.632 4.432 37.323 1.00 83.50 184 GLN A C 1
ATOM 805 O O . GLN A 1 113 ? 24.449 5.005 36.607 1.00 87.11 184 GLN A O 1
ATOM 811 N N . LEU A 1 114 ? 23.632 4.507 38.650 1.00 88.21 185 LEU A N 1
ATOM 812 C CA . LEU A 1 114 ? 24.640 5.263 39.378 1.00 86.38 185 LEU A CA 1
ATOM 813 C C . LEU A 1 114 ? 26.021 4.752 39.024 1.00 82.42 185 LEU A C 1
ATOM 814 O O . LEU A 1 114 ? 26.936 5.535 38.800 1.00 85.53 185 LEU A O 1
ATOM 819 N N . ALA A 1 115 ? 26.164 3.432 38.966 1.00 77.50 186 ALA A N 1
ATOM 820 C CA . ALA A 1 115 ? 27.412 2.828 38.530 1.00 78.63 186 ALA A CA 1
ATOM 821 C C . ALA A 1 115 ? 27.888 3.522 37.267 1.00 90.72 186 ALA A C 1
ATOM 822 O O . ALA A 1 115 ? 28.962 4.134 37.247 1.00 87.40 186 ALA A O 1
ATOM 824 N N . LEU A 1 116 ? 27.062 3.424 36.224 1.00 95.84 187 LEU A N 1
ATOM 825 C CA . LEU A 1 116 ? 27.353 3.973 34.901 1.00 86.36 187 LEU A CA 1
ATOM 826 C C . LEU A 1 116 ? 27.927 5.384 34.963 1.00 92.99 187 LEU A C 1
ATOM 827 O O . LEU A 1 116 ? 28.918 5.686 34.292 1.00 99.52 187 LEU A O 1
ATOM 832 N N . GLN A 1 117 ? 27.305 6.246 35.763 1.00 87.71 188 GLN A N 1
ATOM 833 C CA . GLN A 1 117 ? 27.833 7.586 35.978 1.00 90.53 188 GLN A CA 1
ATOM 834 C C . GLN A 1 117 ? 29.207 7.537 36.634 1.00 97.99 188 GLN A C 1
ATOM 835 O O . GLN A 1 117 ? 30.198 7.994 36.057 1.00 103.17 188 GLN A O 1
ATOM 841 N N . LYS A 1 118 ? 29.253 6.956 37.833 1.00 95.15 189 LYS A N 1
ATOM 842 C CA . LYS A 1 118 ? 30.376 7.129 38.752 1.00 87.07 189 LYS A CA 1
ATOM 843 C C . LYS A 1 118 ? 31.593 6.228 38.544 1.00 89.03 189 LYS A C 1
ATOM 844 O O . LYS A 1 118 ? 32.694 6.609 38.926 1.00 94.54 189 LYS A O 1
ATOM 850 N N . PHE A 1 119 ? 31.419 5.048 37.953 1.00 87.48 190 PHE A N 1
ATOM 851 C CA . PHE A 1 119 ? 32.573 4.178 37.694 1.00 91.30 190 PHE A CA 1
ATOM 852 C C . PHE A 1 119 ? 33.627 4.846 36.811 1.00 97.05 190 PHE A C 1
ATOM 853 O O . PHE A 1 119 ? 33.501 6.007 36.427 1.00 98.76 190 PHE A O 1
ATOM 861 N N . ASP A 1 120 ? 34.669 4.092 36.488 1.00 99.04 191 ASP A N 1
ATOM 862 C CA . ASP A 1 120 ? 35.763 4.607 35.683 1.00 101.18 191 ASP A CA 1
ATOM 863 C C . ASP A 1 120 ? 35.694 3.960 34.320 1.00 106.33 191 ASP A C 1
ATOM 864 O O . ASP A 1 120 ? 35.008 2.950 34.158 1.00 106.12 191 ASP A O 1
ATOM 869 N N . HIS A 1 121 ? 36.394 4.537 33.343 1.00 101.90 192 HIS A N 1
ATOM 870 C CA . HIS A 1 121 ? 36.264 4.083 31.967 1.00 101.80 192 HIS A CA 1
ATOM 871 C C . HIS A 1 121 ? 36.402 2.575 31.877 1.00 100.85 192 HIS A C 1
ATOM 872 O O . HIS A 1 121 ? 35.587 1.898 31.245 1.00 102.13 192 HIS A O 1
ATOM 879 N N . SER A 1 122 ? 37.440 2.058 32.517 1.00 99.92 193 SER A N 1
ATOM 880 C CA . SER A 1 122 ? 37.727 0.631 32.493 1.00 106.28 193 SER A CA 1
ATOM 881 C C . SER A 1 122 ? 36.535 -0.187 32.976 1.00 106.29 193 SER A C 1
ATOM 882 O O . SER A 1 122 ? 36.126 -1.145 32.324 1.00 101.47 193 SER A O 1
ATOM 885 N N . ASN A 1 123 ? 35.979 0.211 34.119 1.00 106.80 194 ASN A N 1
ATOM 886 C CA . ASN A 1 123 ? 34.869 -0.503 34.743 1.00 101.93 194 ASN A CA 1
ATOM 887 C C . ASN A 1 123 ? 33.563 -0.368 33.988 1.00 100.10 194 ASN A C 1
ATOM 888 O O . ASN A 1 123 ? 32.916 -1.367 33.667 1.00 100.78 194 ASN A O 1
ATOM 893 N N . VAL A 1 124 ? 33.174 0.878 33.730 1.00 101.89 195 VAL A N 1
ATOM 894 C CA . VAL A 1 124 ? 32.024 1.180 32.884 1.00 101.07 195 VAL A CA 1
ATOM 895 C C . VAL A 1 124 ? 32.050 0.314 31.636 1.00 99.22 195 VAL A C 1
ATOM 896 O O . VAL A 1 124 ? 31.037 -0.244 31.218 1.00 93.34 195 VAL A O 1
ATOM 900 N N . PHE A 1 125 ? 33.233 0.211 31.046 1.00 99.87 196 PHE A N 1
ATOM 901 C CA . PHE A 1 125 ? 33.437 -0.613 29.873 1.00 97.76 196 PHE A CA 1
ATOM 902 C C . PHE A 1 125 ? 32.899 -2.035 30.056 1.00 99.96 196 PHE A C 1
ATOM 903 O O . PHE A 1 125 ? 31.982 -2.439 29.341 1.00 99.08 196 PHE A O 1
ATOM 911 N N . GLN A 1 126 ? 33.465 -2.791 31.001 1.00 101.96 197 GLN A N 1
ATOM 912 C CA . GLN A 1 126 ? 33.028 -4.171 31.239 1.00 102.42 197 GLN A CA 1
ATOM 913 C C . GLN A 1 126 ? 31.544 -4.218 31.557 1.00 100.02 197 GLN A C 1
ATOM 914 O O . GLN A 1 126 ? 30.856 -5.194 31.250 1.00 94.16 197 GLN A O 1
ATOM 920 N N . LEU A 1 127 ? 31.063 -3.156 32.190 1.00 93.16 198 LEU A N 1
ATOM 921 C CA . LEU A 1 127 ? 29.648 -3.017 32.449 1.00 93.20 198 LEU A CA 1
ATOM 922 C C . LEU A 1 127 ? 28.884 -3.023 31.122 1.00 98.66 198 LEU A C 1
ATOM 923 O O . LEU A 1 127 ? 28.039 -3.885 30.878 1.00 95.46 198 LEU A O 1
ATOM 928 N N . ILE A 1 128 ? 29.206 -2.061 30.262 1.00 101.68 199 ILE A N 1
ATOM 929 C CA . ILE A 1 128 ? 28.578 -1.939 28.949 1.00 97.25 199 ILE A CA 1
ATOM 930 C C . ILE A 1 128 ? 28.872 -3.140 28.057 1.00 94.47 199 ILE A C 1
ATOM 931 O O . ILE A 1 128 ? 28.028 -3.556 27.257 1.00 90.76 199 ILE A O 1
ATOM 936 N N . GLN A 1 129 ? 30.076 -3.684 28.186 1.00 91.04 200 GLN A N 1
ATOM 937 C CA . GLN A 1 129 ? 30.395 -4.944 27.543 1.00 92.81 200 GLN A CA 1
ATOM 938 C C . GLN A 1 129 ? 29.325 -5.953 27.917 1.00 97.91 200 GLN A C 1
ATOM 939 O O . GLN A 1 129 ? 28.857 -6.723 27.080 1.00 97.00 200 GLN A O 1
ATOM 945 N N . GLU A 1 130 ? 28.924 -5.923 29.184 1.00 102.58 201 GLU A N 1
ATOM 946 C CA . GLU A 1 130 ? 27.971 -6.886 29.723 1.00 96.23 201 GLU A CA 1
ATOM 947 C C . GLU A 1 130 ? 26.563 -6.702 29.163 1.00 94.76 201 GLU A C 1
ATOM 948 O O . GLU A 1 130 ? 25.934 -7.664 28.730 1.00 96.49 201 GLU A O 1
ATOM 954 N N . LEU A 1 131 ? 26.074 -5.467 29.171 1.00 93.08 202 LEU A N 1
ATOM 955 C CA . LEU A 1 131 ? 24.761 -5.162 28.609 1.00 94.60 202 LEU A CA 1
ATOM 956 C C . LEU A 1 131 ? 24.640 -5.625 27.170 1.00 91.65 202 LEU A C 1
ATOM 957 O O . LEU A 1 131 ? 23.669 -6.271 26.796 1.00 89.83 202 LEU A O 1
ATOM 962 N N . SER A 1 132 ? 25.635 -5.274 26.368 1.00 94.65 203 SER A N 1
ATOM 963 C CA . SER A 1 132 ? 25.645 -5.605 24.949 1.00 98.77 203 SER A CA 1
ATOM 964 C C . SER A 1 132 ? 25.201 -7.038 24.670 1.00 98.84 203 SER A C 1
ATOM 965 O O . SER A 1 132 ? 24.585 -7.319 23.644 1.00 102.22 203 SER A O 1
ATOM 968 N N . THR A 1 133 ? 25.496 -7.938 25.599 1.00 99.70 204 THR A N 1
ATOM 969 C CA . THR A 1 133 ? 25.228 -9.356 25.403 1.00 96.88 204 THR A CA 1
ATOM 970 C C . THR A 1 133 ? 23.791 -9.725 25.735 1.00 96.13 204 THR A C 1
ATOM 971 O O . THR A 1 133 ? 23.403 -10.885 25.619 1.00 96.35 204 THR A O 1
ATOM 975 N N . PHE A 1 134 ? 23.004 -8.748 26.167 1.00 96.62 205 PHE A N 1
ATOM 976 C CA . PHE A 1 134 ? 21.618 -9.018 26.525 1.00 96.46 205 PHE A CA 1
ATOM 977 C C . PHE A 1 134 ? 20.736 -9.003 25.298 1.00 101.35 205 PHE A C 1
ATOM 978 O O . PHE A 1 134 ? 21.202 -8.736 24.188 1.00 104.55 205 PHE A O 1
ATOM 986 N N . ASP A 1 135 ? 19.458 -9.298 25.509 1.00 100.06 206 ASP A N 1
ATOM 987 C CA . ASP A 1 135 ? 18.456 -9.157 24.464 1.00 100.98 206 ASP A CA 1
ATOM 988 C C . ASP A 1 135 ? 18.003 -7.701 24.418 1.00 99.54 206 ASP A C 1
ATOM 989 O O . ASP A 1 135 ? 17.044 -7.308 25.085 1.00 98.95 206 ASP A O 1
ATOM 994 N N . LEU A 1 136 ? 18.717 -6.901 23.634 1.00 97.98 207 LEU A N 1
ATOM 995 C CA . LEU A 1 136 ? 18.494 -5.464 23.601 1.00 97.06 207 LEU A CA 1
ATOM 996 C C . LEU A 1 136 ? 17.040 -5.133 23.300 1.00 98.09 207 LEU A C 1
ATOM 997 O O . LEU A 1 136 ? 16.494 -4.170 23.834 1.00 96.27 207 LEU A O 1
ATOM 1002 N N . ALA A 1 137 ? 16.423 -5.940 22.441 1.00 101.21 208 ALA A N 1
ATOM 1003 C CA . ALA A 1 137 ? 15.007 -5.798 22.113 1.00 99.54 208 ALA A CA 1
ATOM 1004 C C . ALA A 1 137 ? 14.138 -5.751 23.373 1.00 95.63 208 ALA A C 1
ATOM 1005 O O . ALA A 1 137 ? 13.576 -4.711 23.716 1.00 90.55 208 ALA A O 1
ATOM 1007 N N . ALA A 1 138 ? 14.041 -6.889 24.054 1.00 95.23 209 ALA A N 1
ATOM 1008 C CA . ALA A 1 138 ? 13.280 -7.002 25.294 1.00 93.58 209 ALA A CA 1
ATOM 1009 C C . ALA A 1 138 ? 13.654 -5.925 26.310 1.00 92.79 209 ALA A C 1
ATOM 1010 O O . ALA A 1 138 ? 12.809 -5.437 27.055 1.00 89.76 209 ALA A O 1
ATOM 1012 N N . MET A 1 139 ? 14.928 -5.561 26.344 1.00 91.59 210 MET A N 1
ATOM 1013 C CA . MET A 1 139 ? 15.387 -4.567 27.295 1.00 91.55 210 MET A CA 1
ATOM 1014 C C . MET A 1 139 ? 14.742 -3.214 27.034 1.00 89.35 210 MET A C 1
ATOM 1015 O O . MET A 1 139 ? 14.382 -2.493 27.962 1.00 91.88 210 MET A O 1
ATOM 1020 N N . CYS A 1 140 ? 14.589 -2.878 25.762 1.00 91.46 211 CYS A N 1
ATOM 1021 C CA . CYS A 1 140 ? 14.063 -1.574 25.376 1.00 91.99 211 CYS A CA 1
ATOM 1022 C C . CYS A 1 140 ? 12.557 -1.459 25.584 1.00 92.02 211 CYS A C 1
ATOM 1023 O O . CYS A 1 140 ? 12.045 -0.364 25.797 1.00 91.76 211 CYS A O 1
ATOM 1026 N N . THR A 1 141 ? 11.848 -2.582 25.529 1.00 89.43 212 THR A N 1
ATOM 1027 C CA . THR A 1 141 ? 10.419 -2.566 25.825 1.00 91.84 212 THR A CA 1
ATOM 1028 C C . THR A 1 141 ? 10.133 -2.465 27.324 1.00 86.39 212 THR A C 1
ATOM 1029 O O . THR A 1 141 ? 9.221 -1.755 27.730 1.00 88.49 212 THR A O 1
ATOM 1033 N N . ASP A 1 142 ? 10.901 -3.179 28.142 1.00 85.25 213 ASP A N 1
ATOM 1034 C CA . ASP A 1 142 ? 10.657 -3.176 29.578 1.00 86.26 213 ASP A CA 1
ATOM 1035 C C . ASP A 1 142 ? 10.665 -1.753 30.121 1.00 84.32 213 ASP A C 1
ATOM 1036 O O . ASP A 1 142 ? 11.586 -0.981 29.845 1.00 84.22 213 ASP A O 1
ATOM 1041 N N . GLN A 1 143 ? 9.634 -1.415 30.892 1.00 74.51 214 GLN A N 1
ATOM 1042 C CA . GLN A 1 143 ? 9.477 -0.066 31.418 1.00 72.78 214 GLN A CA 1
ATOM 1043 C C . GLN A 1 143 ? 10.613 0.314 32.355 1.00 82.42 214 GLN A C 1
ATOM 1044 O O . GLN A 1 143 ? 11.021 1.476 32.402 1.00 83.77 214 GLN A O 1
ATOM 1050 N N . ILE A 1 144 ? 11.110 -0.673 33.101 1.00 82.12 215 ILE A N 1
ATOM 1051 C CA . ILE A 1 144 ? 12.177 -0.468 34.073 1.00 76.37 215 ILE A CA 1
ATOM 1052 C C . ILE A 1 144 ? 13.535 -0.537 33.397 1.00 81.00 215 ILE A C 1
ATOM 1053 O O . ILE A 1 144 ? 14.321 0.409 33.474 1.00 80.90 215 ILE A O 1
ATOM 1058 N N . SER A 1 145 ? 13.794 -1.669 32.741 1.00 81.29 216 SER A N 1
ATOM 1059 C CA . SER A 1 145 ? 15.079 -1.960 32.100 1.00 80.91 216 SER A CA 1
ATOM 1060 C C . SER A 1 145 ? 15.561 -0.820 31.237 1.00 82.43 216 SER A C 1
ATOM 1061 O O . SER A 1 145 ? 16.748 -0.510 31.195 1.00 83.84 216 SER A O 1
ATOM 1064 N N . ILE A 1 146 ? 14.628 -0.208 30.526 1.00 84.68 217 ILE A N 1
ATOM 1065 C CA . ILE A 1 146 ? 14.961 0.836 29.576 1.00 86.38 217 ILE A CA 1
ATOM 1066 C C . ILE A 1 146 ? 15.747 1.991 30.220 1.00 84.42 217 ILE A C 1
ATOM 1067 O O . ILE A 1 146 ? 16.639 2.566 29.600 1.00 86.12 217 ILE A O 1
ATOM 1072 N N . HIS A 1 147 ? 15.431 2.306 31.470 1.00 86.33 218 HIS A N 1
ATOM 1073 C CA . HIS A 1 147 ? 16.075 3.408 32.175 1.00 84.47 218 HIS A CA 1
ATOM 1074 C C . HIS A 1 147 ? 17.579 3.285 32.145 1.00 82.93 218 HIS A C 1
ATOM 1075 O O . HIS A 1 147 ? 18.295 4.282 32.194 1.00 84.71 218 HIS A O 1
ATOM 1082 N N . VAL A 1 148 ? 18.056 2.051 32.081 1.00 79.07 219 VAL A N 1
ATOM 1083 C CA . VAL A 1 148 ? 19.485 1.792 32.102 1.00 86.17 219 VAL A CA 1
ATOM 1084 C C . VAL A 1 148 ? 20.094 2.263 30.789 1.00 86.25 219 VAL A C 1
ATOM 1085 O O . VAL A 1 148 ? 21.079 3.004 30.774 1.00 84.11 219 VAL A O 1
ATOM 1089 N N . ILE A 1 149 ? 19.480 1.847 29.685 1.00 91.25 220 ILE A N 1
ATOM 1090 C CA . ILE A 1 149 ? 19.903 2.272 28.358 1.00 87.77 220 ILE A CA 1
ATOM 1091 C C . ILE A 1 149 ? 19.722 3.779 28.186 1.00 83.63 220 ILE A C 1
ATOM 1092 O O . ILE A 1 149 ? 20.616 4.457 27.681 1.00 79.25 220 ILE A O 1
ATOM 1097 N N . GLN A 1 150 ? 18.570 4.297 28.607 1.00 75.55 221 GLN A N 1
ATOM 1098 C CA . GLN A 1 150 ? 18.393 5.742 28.711 1.00 81.47 221 GLN A CA 1
ATOM 1099 C C . GLN A 1 150 ? 19.652 6.393 29.286 1.00 82.40 221 GLN A C 1
ATOM 1100 O O . GLN A 1 150 ? 20.208 7.306 28.686 1.00 79.64 221 GLN A O 1
ATOM 1106 N N . ARG A 1 151 ? 20.102 5.898 30.439 1.00 86.96 222 ARG A N 1
ATOM 1107 C CA . ARG A 1 151 ? 21.272 6.438 31.135 1.00 80.17 222 ARG A CA 1
ATOM 1108 C C . ARG A 1 151 ? 22.564 6.320 30.329 1.00 80.20 222 ARG A C 1
ATOM 1109 O O . ARG A 1 151 ? 23.350 7.271 30.249 1.00 82.36 222 ARG A O 1
ATOM 1117 N N . VAL A 1 152 ? 22.793 5.148 29.748 1.00 69.88 223 VAL A N 1
ATOM 1118 C CA . VAL A 1 152 ? 23.978 4.934 28.931 1.00 79.93 223 VAL A CA 1
ATOM 1119 C C . VAL A 1 152 ? 24.058 5.964 27.807 1.00 86.98 223 VAL A C 1
ATOM 1120 O O . VAL A 1 152 ? 25.047 6.678 27.668 1.00 84.15 223 VAL A O 1
ATOM 1124 N N . VAL A 1 153 ? 23.000 6.015 27.005 1.00 87.98 224 VAL A N 1
ATOM 1125 C CA . VAL A 1 153 ? 22.864 6.982 25.932 1.00 82.56 224 VAL A CA 1
ATOM 1126 C C . VAL A 1 153 ? 22.972 8.407 26.448 1.00 84.71 224 VAL A C 1
ATOM 1127 O O . VAL A 1 153 ? 23.824 9.173 26.007 1.00 92.38 224 VAL A O 1
ATOM 1131 N N . LYS A 1 154 ? 22.106 8.753 27.393 1.00 84.19 225 LYS A N 1
ATOM 1132 C CA . LYS A 1 154 ? 21.911 10.148 27.779 1.00 89.40 225 LYS A CA 1
ATOM 1133 C C . LYS A 1 154 ? 23.079 10.776 28.546 1.00 91.46 225 LYS A C 1
ATOM 1134 O O . LYS A 1 154 ? 22.965 11.905 29.018 1.00 96.99 225 LYS A O 1
ATOM 1140 N N . GLN A 1 155 ? 24.201 10.071 28.666 1.00 90.04 226 GLN A N 1
ATOM 1141 C CA . GLN A 1 155 ? 25.348 10.673 29.344 1.00 94.43 226 GLN A CA 1
ATOM 1142 C C . GLN A 1 155 ? 26.666 9.906 29.274 1.00 92.26 226 GLN A C 1
ATOM 1143 O O . GLN A 1 155 ? 27.556 10.124 30.088 1.00 93.50 226 GLN A O 1
ATOM 1149 N N . LEU A 1 156 ? 26.795 9.019 28.298 1.00 93.94 227 LEU A N 1
ATOM 1150 C CA . LEU A 1 156 ? 28.083 8.408 27.992 1.00 92.77 227 LEU A CA 1
ATOM 1151 C C . LEU A 1 156 ? 28.488 8.692 26.545 1.00 98.41 227 LEU A C 1
ATOM 1152 O O . LEU A 1 156 ? 27.631 8.839 25.668 1.00 101.69 227 LEU A O 1
ATOM 1157 N N . PRO A 1 157 ? 29.800 8.779 26.291 1.00 100.72 228 PRO A N 1
ATOM 1158 C CA . PRO A 1 157 ? 30.327 8.995 24.937 1.00 100.44 228 PRO A CA 1
ATOM 1159 C C . PRO A 1 157 ? 29.844 7.940 23.940 1.00 96.36 228 PRO A C 1
ATOM 1160 O O . PRO A 1 157 ? 29.827 6.746 24.238 1.00 96.31 228 PRO A O 1
ATOM 1164 N N . VAL A 1 158 ? 29.477 8.399 22.750 1.00 90.72 229 VAL A N 1
ATOM 1165 C CA . VAL A 1 158 ? 28.791 7.568 21.768 1.00 94.66 229 VAL A CA 1
ATOM 1166 C C . VAL A 1 158 ? 29.590 6.379 21.213 1.00 95.71 229 VAL A C 1
ATOM 1167 O O . VAL A 1 158 ? 29.037 5.531 20.508 1.00 97.99 229 VAL A O 1
ATOM 1171 N N . ASP A 1 159 ? 30.879 6.306 21.520 1.00 97.65 230 ASP A N 1
ATOM 1172 C CA . ASP A 1 159 ? 31.673 5.152 21.093 1.00 103.38 230 ASP A CA 1
ATOM 1173 C C . ASP A 1 159 ? 31.435 3.996 22.054 1.00 102.07 230 ASP A C 1
ATOM 1174 O O . ASP A 1 159 ? 31.607 2.822 21.703 1.00 96.70 230 ASP A O 1
ATOM 1179 N N . MET A 1 160 ? 31.027 4.351 23.271 1.00 101.46 231 MET A N 1
ATOM 1180 C CA . MET A 1 160 ? 30.628 3.373 24.273 1.00 100.96 231 MET A CA 1
ATOM 1181 C C . MET A 1 160 ? 29.428 2.573 23.781 1.00 105.20 231 MET A C 1
ATOM 1182 O O . MET A 1 160 ? 29.379 1.352 23.930 1.00 107.02 231 MET A O 1
ATOM 1187 N N . TRP A 1 161 ? 28.460 3.264 23.186 1.00 96.57 232 TRP A N 1
ATOM 1188 C CA . TRP A 1 161 ? 27.216 2.615 22.814 1.00 90.82 232 TRP A CA 1
ATOM 1189 C C . TRP A 1 161 ? 26.894 2.600 21.331 1.00 94.50 232 TRP A C 1
ATOM 1190 O O . TRP A 1 161 ? 25.727 2.576 20.937 1.00 95.29 232 TRP A O 1
ATOM 1201 N N . THR A 1 162 ? 27.928 2.598 20.509 1.00 96.75 233 THR A N 1
ATOM 1202 C CA . THR A 1 162 ? 27.738 2.450 19.082 1.00 96.18 233 THR A CA 1
ATOM 1203 C C . THR A 1 162 ? 27.101 1.089 18.808 1.00 95.64 233 THR A C 1
ATOM 1204 O O . THR A 1 162 ? 26.301 0.943 17.886 1.00 94.90 233 THR A O 1
ATOM 1208 N N . PHE A 1 163 ? 27.448 0.100 19.629 1.00 98.27 234 PHE A N 1
ATOM 1209 C CA . PHE A 1 163 ? 26.904 -1.250 19.484 1.00 99.13 234 PHE A CA 1
ATOM 1210 C C . PHE A 1 163 ? 25.381 -1.212 19.486 1.00 95.57 234 PHE A C 1
ATOM 1211 O O . PHE A 1 163 ? 24.721 -2.063 18.875 1.00 91.77 234 PHE A O 1
ATOM 1219 N N . PHE A 1 164 ? 24.834 -0.220 20.184 1.00 88.57 235 PHE A N 1
ATOM 1220 C CA . PHE A 1 164 ? 23.395 -0.080 20.319 1.00 89.15 235 PHE A CA 1
ATOM 1221 C C . PHE A 1 164 ? 22.755 0.528 19.074 1.00 99.01 235 PHE A C 1
ATOM 1222 O O . PHE A 1 164 ? 21.676 0.108 18.638 1.00 95.37 235 PHE A O 1
ATOM 1230 N N . VAL A 1 165 ? 23.426 1.526 18.511 1.00 104.41 236 VAL A N 1
ATOM 1231 C CA . VAL A 1 165 ? 23.020 2.101 17.235 1.00 97.20 236 VAL A CA 1
ATOM 1232 C C . VAL A 1 165 ? 23.000 1.040 16.138 1.00 96.08 236 VAL A C 1
ATOM 1233 O O . VAL A 1 165 ? 22.059 0.968 15.350 1.00 96.33 236 VAL A O 1
ATOM 1237 N N 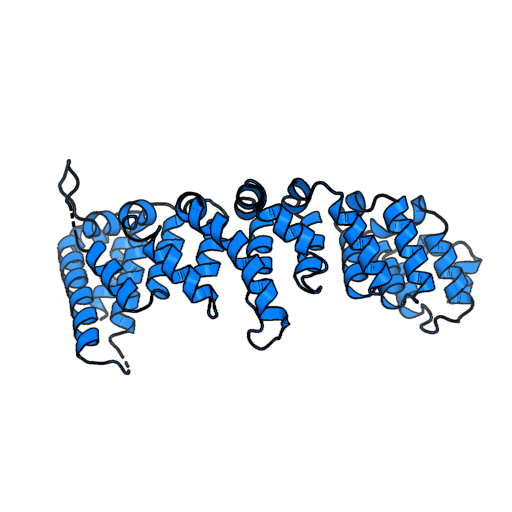. HIS A 1 166 ? 24.038 0.214 16.085 1.00 95.03 237 HIS A N 1
ATOM 1238 C CA . HIS A 1 166 ? 24.061 -0.873 15.115 1.00 100.70 237 HIS A CA 1
ATOM 1239 C C . HIS A 1 166 ? 22.904 -1.826 15.363 1.00 101.38 237 HIS A C 1
ATOM 1240 O O . HIS A 1 166 ? 22.419 -2.472 14.436 1.00 98.33 237 HIS A O 1
ATOM 1247 N N . PHE A 1 167 ? 22.460 -1.907 16.615 1.00 98.19 238 PHE A N 1
ATOM 1248 C CA . PHE A 1 167 ? 21.315 -2.738 16.959 1.00 93.99 238 PHE A CA 1
ATOM 1249 C C . PHE A 1 167 ? 20.033 -2.192 16.329 1.00 96.97 238 PHE A C 1
ATOM 1250 O O . PHE A 1 167 ? 19.263 -2.936 15.719 1.00 95.96 238 PHE A O 1
ATOM 1258 N N . LEU A 1 168 ? 19.815 -0.890 16.471 1.00 89.61 239 LEU A N 1
ATOM 1259 C CA . LEU A 1 168 ? 18.634 -0.251 15.907 1.00 91.88 239 LEU A CA 1
ATOM 1260 C C . LEU A 1 168 ? 18.620 -0.241 14.372 1.00 99.41 239 LEU A C 1
ATOM 1261 O O . LEU A 1 168 ? 17.597 -0.547 13.742 1.00 99.67 239 LEU A O 1
ATOM 1266 N N . SER A 1 169 ? 19.751 0.129 13.774 1.00 101.00 240 SER A N 1
ATOM 1267 C CA . SER A 1 169 ? 19.879 0.156 12.320 1.00 101.63 240 SER A CA 1
ATOM 1268 C C . SER A 1 169 ? 19.633 -1.230 11.729 1.00 100.62 240 SER A C 1
ATOM 1269 O O . SER A 1 169 ? 18.962 -1.367 10.709 1.00 105.39 240 SER A O 1
ATOM 1272 N N . SER A 1 170 ? 20.180 -2.251 12.381 1.00 96.43 241 SER A N 1
ATOM 1273 C CA . SER A 1 170 ? 19.972 -3.636 11.979 1.00 97.16 241 SER A CA 1
ATOM 1274 C C . SER A 1 170 ? 18.490 -3.968 11.878 1.00 102.77 241 SER A C 1
ATOM 1275 O O . SER A 1 170 ? 17.694 -3.539 12.715 1.00 105.13 241 SER A O 1
ATOM 1278 N N . GLY A 1 171 ? 18.131 -4.739 10.854 1.00 108.96 242 GLY A N 1
ATOM 1279 C CA . GLY A 1 171 ? 16.769 -5.217 10.666 1.00 108.23 242 GLY A CA 1
ATOM 1280 C C . GLY A 1 171 ? 15.695 -4.167 10.881 1.00 111.36 242 GLY A C 1
ATOM 1281 O O . GLY A 1 171 ? 15.760 -3.074 10.313 1.00 117.87 242 GLY A O 1
ATOM 1282 N N . ASP A 1 172 ? 14.698 -4.503 11.694 1.00 102.49 243 ASP A N 1
ATOM 1283 C CA . ASP A 1 172 ? 13.659 -3.547 12.064 1.00 107.05 243 ASP A CA 1
ATOM 1284 C C . ASP A 1 172 ? 13.534 -3.456 13.581 1.00 102.90 243 ASP A C 1
ATOM 1285 O O . ASP A 1 172 ? 12.447 -3.227 14.120 1.00 92.12 243 ASP A O 1
ATOM 1290 N N . SER A 1 173 ? 14.655 -3.657 14.262 1.00 98.68 244 SER A N 1
ATOM 1291 C CA . SER A 1 173 ? 14.701 -3.482 15.699 1.00 93.03 244 SER A CA 1
ATOM 1292 C C . SER A 1 173 ? 14.088 -2.127 15.990 1.00 92.79 244 SER A C 1
ATOM 1293 O O . SER A 1 173 ? 13.299 -1.965 16.921 1.00 93.08 244 SER A O 1
ATOM 1296 N N . LEU A 1 174 ? 14.447 -1.158 15.159 1.00 93.79 245 LEU A N 1
ATOM 1297 C CA . LEU A 1 174 ? 13.974 0.206 15.306 1.00 90.79 245 LEU A CA 1
ATOM 1298 C C . LEU A 1 174 ? 12.450 0.294 15.323 1.00 90.19 245 LEU A C 1
ATOM 1299 O O . LEU A 1 174 ? 11.885 0.885 16.234 1.00 87.79 245 LEU A O 1
ATOM 1304 N N . MET A 1 175 ? 11.791 -0.292 14.326 1.00 92.93 246 MET A N 1
ATOM 1305 C CA . MET A 1 175 ? 10.327 -0.333 14.286 1.00 91.03 246 MET A CA 1
ATOM 1306 C C . MET A 1 175 ? 9.754 -0.789 15.616 1.00 89.97 246 MET A C 1
ATOM 1307 O O . MET A 1 175 ? 8.919 -0.115 16.222 1.00 87.37 246 MET A O 1
ATOM 1312 N N . ALA A 1 176 ? 10.203 -1.960 16.049 1.00 93.67 247 ALA A N 1
ATOM 1313 C CA . ALA A 1 176 ? 9.806 -2.525 17.328 1.00 84.96 247 ALA A CA 1
ATOM 1314 C C . ALA A 1 176 ? 9.951 -1.505 18.447 1.00 84.35 247 ALA A C 1
ATOM 1315 O O . ALA A 1 176 ? 9.023 -1.294 19.222 1.00 82.95 247 ALA A O 1
ATOM 1317 N N . VAL A 1 177 ? 11.117 -0.871 18.532 1.00 84.44 248 VAL A N 1
ATOM 1318 C CA . VAL A 1 177 ? 11.395 0.041 19.640 1.00 84.78 248 VAL A CA 1
ATOM 1319 C C . VAL A 1 177 ? 10.540 1.313 19.644 1.00 85.00 248 VAL A C 1
ATOM 1320 O O . VAL A 1 177 ? 9.882 1.606 20.645 1.00 84.02 248 VAL A O 1
ATOM 1324 N N . CYS A 1 178 ? 10.536 2.061 18.541 1.00 87.69 249 CYS A N 1
ATOM 1325 C CA . CYS A 1 178 ? 9.787 3.324 18.506 1.00 87.46 249 CYS A CA 1
ATOM 1326 C C . CYS A 1 178 ? 8.285 3.126 18.537 1.00 77.41 249 CYS A C 1
ATOM 1327 O O . CYS A 1 178 ? 7.557 4.010 18.973 1.00 81.91 249 CYS A O 1
ATOM 1330 N N . GLN A 1 179 ? 7.821 1.964 18.102 1.00 73.74 250 GLN A N 1
ATOM 1331 C CA . GLN A 1 179 ? 6.401 1.666 18.214 1.00 75.57 250 GLN A CA 1
ATOM 1332 C C . GLN A 1 179 ? 5.956 1.250 19.626 1.00 78.45 250 GLN A C 1
ATOM 1333 O O . GLN A 1 179 ? 4.768 1.288 19.941 1.00 77.48 250 GLN A O 1
ATOM 1339 N N . ASP A 1 180 ? 6.917 0.896 20.481 1.00 84.72 251 ASP A N 1
ATOM 1340 C CA . ASP A 1 180 ? 6.630 0.472 21.854 1.00 76.04 251 ASP A CA 1
ATOM 1341 C C . ASP A 1 180 ? 6.392 1.639 22.796 1.00 75.79 251 ASP A C 1
ATOM 1342 O O . ASP A 1 180 ? 7.056 2.666 22.702 1.00 78.47 251 ASP A O 1
ATOM 1347 N N . LYS A 1 181 ? 5.460 1.450 23.725 1.00 74.45 252 LYS A N 1
ATOM 1348 C CA . LYS A 1 181 ? 5.072 2.476 24.686 1.00 69.36 252 LYS A CA 1
ATOM 1349 C C . LYS A 1 181 ? 6.255 3.181 25.351 1.00 75.30 252 LYS A C 1
ATOM 1350 O O . LYS A 1 181 ? 6.243 4.398 25.542 1.00 80.27 252 LYS A O 1
ATOM 1356 N N . TYR A 1 182 ? 7.282 2.411 25.692 1.00 78.55 253 TYR A N 1
ATOM 1357 C CA . TYR A 1 182 ? 8.396 2.918 26.487 1.00 76.44 253 TYR A CA 1
ATOM 1358 C C . TYR A 1 182 ? 9.651 3.176 25.657 1.00 84.94 253 TYR A C 1
ATOM 1359 O O . TYR A 1 182 ? 10.412 4.108 25.939 1.00 86.84 253 TYR A O 1
ATOM 1368 N N . GLY A 1 183 ? 9.859 2.356 24.631 1.00 78.98 254 GLY A N 1
ATOM 1369 C CA . GLY A 1 183 ? 11.029 2.474 23.784 1.00 78.84 254 GLY A CA 1
ATOM 1370 C C . GLY A 1 183 ? 10.996 3.710 22.908 1.00 85.38 254 GLY A C 1
ATOM 1371 O O . GLY A 1 183 ? 11.992 4.067 22.289 1.00 88.16 254 GLY A O 1
ATOM 1372 N N . CYS A 1 184 ? 9.842 4.361 22.852 1.00 83.17 255 CYS A N 1
ATOM 1373 C CA . CYS A 1 184 ? 9.694 5.581 22.078 1.00 79.27 255 CYS A CA 1
ATOM 1374 C C . CYS A 1 184 ? 10.594 6.706 22.600 1.00 81.28 255 CYS A C 1
ATOM 1375 O O . CYS A 1 184 ? 11.413 7.250 21.861 1.00 80.83 255 CYS A O 1
ATOM 1378 N N . ARG A 1 185 ? 10.443 7.054 23.875 1.00 87.62 256 ARG A N 1
ATOM 1379 C CA . ARG A 1 185 ? 11.255 8.113 24.479 1.00 82.68 256 ARG A CA 1
ATOM 1380 C C . ARG A 1 185 ? 12.758 7.863 24.329 1.00 79.34 256 ARG A C 1
ATOM 1381 O O . ARG A 1 185 ? 13.544 8.802 24.237 1.00 73.75 256 ARG A O 1
ATOM 1389 N N . LEU A 1 186 ? 13.156 6.597 24.301 1.00 77.87 257 LEU A N 1
ATOM 1390 C CA . LEU A 1 186 ? 14.555 6.256 24.083 1.00 77.42 257 LEU A CA 1
ATOM 1391 C C . LEU A 1 186 ? 15.040 6.739 22.719 1.00 79.85 257 LEU A C 1
ATOM 1392 O O . LEU A 1 186 ? 16.100 7.367 22.611 1.00 76.38 257 LEU A O 1
ATOM 1397 N N . VAL A 1 187 ? 14.257 6.433 21.684 1.00 81.88 258 VAL A N 1
ATOM 1398 C CA . VAL A 1 187 ? 14.578 6.813 20.313 1.00 78.64 258 VAL A CA 1
ATOM 1399 C C . VAL A 1 187 ? 14.731 8.321 20.187 1.00 76.37 258 VAL A C 1
ATOM 1400 O O . VAL A 1 187 ? 15.661 8.807 19.543 1.00 75.36 258 VAL A O 1
ATOM 1404 N N . GLN A 1 188 ? 13.811 9.056 20.800 1.00 69.18 259 GLN A N 1
ATOM 1405 C CA . GLN A 1 188 ? 13.908 10.507 20.846 1.00 72.31 259 GLN A CA 1
ATOM 1406 C C . GLN A 1 188 ? 15.233 10.951 21.450 1.00 78.37 259 GLN A C 1
ATOM 1407 O O . GLN A 1 188 ? 15.929 11.800 20.892 1.00 79.02 259 GLN A O 1
ATOM 1413 N N . GLN A 1 189 ? 15.576 10.363 22.593 1.00 81.75 260 GLN A N 1
ATOM 1414 C CA . GLN A 1 189 ? 16.781 10.725 23.329 1.00 74.09 260 GLN A CA 1
ATOM 1415 C C . GLN A 1 189 ? 18.045 10.378 22.574 1.00 73.97 260 GLN A C 1
ATOM 1416 O O . GLN A 1 189 ? 19.001 11.149 22.593 1.00 76.62 260 GLN A O 1
ATOM 1422 N N . VAL A 1 190 ? 18.064 9.212 21.933 1.00 67.40 261 VAL A N 1
ATOM 1423 C CA . VAL A 1 190 ? 19.216 8.818 21.123 1.00 74.32 261 VAL A CA 1
ATOM 1424 C C . VAL A 1 190 ? 19.489 9.841 20.028 1.00 81.94 261 VAL A C 1
ATOM 1425 O O . VAL A 1 190 ? 20.637 10.236 19.794 1.00 80.15 261 VAL A O 1
ATOM 1429 N N . ILE A 1 191 ? 18.418 10.246 19.351 1.00 77.31 262 ILE A N 1
ATOM 1430 C CA . ILE A 1 191 ? 18.482 11.262 18.320 1.00 75.99 262 ILE A CA 1
ATOM 1431 C C . ILE A 1 191 ? 18.982 12.572 18.896 1.00 77.92 262 ILE A C 1
ATOM 1432 O O . ILE A 1 191 ? 19.970 13.129 18.431 1.00 82.89 262 ILE A O 1
ATOM 1437 N N . ASP A 1 192 ? 18.290 13.065 19.912 1.00 77.20 263 ASP A N 1
ATOM 1438 C CA . ASP A 1 192 ? 18.710 14.279 20.589 1.00 84.47 263 ASP A CA 1
ATOM 1439 C C . ASP A 1 192 ? 20.226 14.271 20.820 1.00 91.53 263 ASP A C 1
ATOM 1440 O O . ASP A 1 192 ? 20.900 15.294 20.692 1.00 94.02 263 ASP A O 1
ATOM 1445 N N . ARG A 1 193 ? 20.746 13.090 21.136 1.00 89.00 264 ARG A N 1
ATOM 1446 C CA . ARG A 1 193 ? 22.124 12.900 21.562 1.00 89.73 264 ARG A CA 1
ATOM 1447 C C . ARG A 1 193 ? 23.087 12.932 20.378 1.00 92.20 264 ARG A C 1
ATOM 1448 O O . ARG A 1 193 ? 24.162 13.531 20.455 1.00 98.09 264 ARG A O 1
ATOM 1456 N N . LEU A 1 194 ? 22.698 12.285 19.283 1.00 87.21 265 LEU A N 1
ATOM 1457 C CA . LEU A 1 194 ? 23.538 12.212 18.089 1.00 88.54 265 LEU A CA 1
ATOM 1458 C C . LEU A 1 194 ? 23.618 13.532 17.323 1.00 94.06 265 LEU 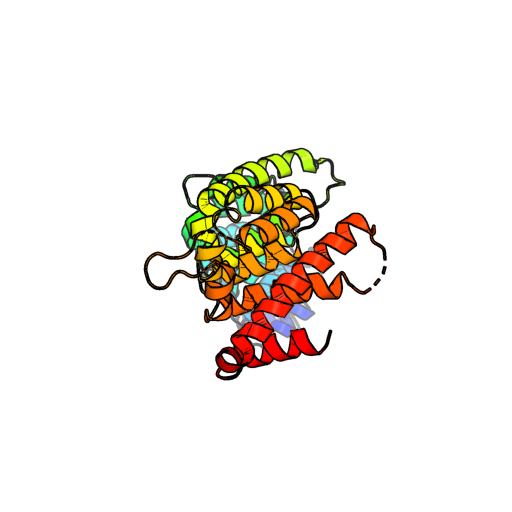A C 1
ATOM 1459 O O . LEU A 1 194 ? 24.608 13.807 16.647 1.00 97.63 265 LEU A O 1
ATOM 1464 N N . ALA A 1 195 ? 22.567 14.337 17.427 1.00 93.90 266 ALA A N 1
ATOM 1465 C CA . ALA A 1 195 ? 22.448 15.564 16.654 1.00 91.23 266 ALA A CA 1
ATOM 1466 C C . ALA A 1 195 ? 22.772 16.804 17.479 1.00 100.19 266 ALA A C 1
ATOM 1467 O O . ALA A 1 195 ? 22.494 17.928 17.064 1.00 104.85 266 ALA A O 1
ATOM 1469 N N . GLU A 1 196 ? 23.358 16.601 18.652 1.00 110.35 267 GLU A N 1
ATOM 1470 C CA . GLU A 1 196 ? 23.591 17.701 19.580 1.00 114.21 267 GLU A CA 1
ATOM 1471 C C . GLU A 1 196 ? 24.951 18.314 19.345 1.00 113.74 267 GLU A C 1
ATOM 1472 O O . GLU A 1 196 ? 25.746 17.786 18.574 1.00 115.51 267 GLU A O 1
ATOM 1478 N N . ASN A 1 197 ? 25.214 19.427 20.021 1.00 118.60 268 ASN A N 1
ATOM 1479 C CA . ASN A 1 197 ? 26.532 20.048 19.996 1.00 124.98 268 ASN A CA 1
ATOM 1480 C C . ASN A 1 197 ? 27.176 20.023 18.617 1.00 127.57 268 ASN A C 1
ATOM 1481 O O . ASN A 1 197 ? 28.079 19.220 18.364 1.00 122.32 268 ASN A O 1
ATOM 1486 N N . PRO A 1 198 ? 26.710 20.900 17.716 1.00 130.08 269 PRO A N 1
ATOM 1487 C CA . PRO A 1 198 ? 27.377 21.018 16.417 1.00 126.78 269 PRO A CA 1
ATOM 1488 C C . PRO A 1 198 ? 28.835 21.396 16.643 1.00 128.82 269 PRO A C 1
ATOM 1489 O O . PRO A 1 198 ? 29.719 21.004 15.875 1.00 122.26 269 PRO A O 1
ATOM 1493 N N . LYS A 1 199 ? 29.065 22.134 17.727 1.00 132.07 270 LYS A N 1
ATOM 1494 C CA . LYS A 1 199 ? 30.381 22.653 18.080 1.00 130.57 270 LYS A CA 1
ATOM 1495 C C . LYS A 1 199 ? 31.256 21.620 18.787 1.00 129.46 270 LYS A C 1
ATOM 1496 O O . LYS A 1 199 ? 31.804 21.896 19.852 1.00 130.83 270 LYS A O 1
ATOM 1502 N N . LEU A 1 200 ? 31.379 20.437 18.191 1.00 128.74 271 LEU A N 1
ATOM 1503 C CA . LEU A 1 200 ? 32.236 19.372 18.712 1.00 126.98 271 LEU A CA 1
ATOM 1504 C C . LEU A 1 200 ? 32.922 18.668 17.546 1.00 127.63 271 LEU A C 1
ATOM 1505 O O . LEU A 1 200 ? 32.349 18.570 16.459 1.00 126.93 271 LEU A O 1
ATOM 1510 N N . PRO A 1 201 ? 34.150 18.166 17.767 1.00 132.64 272 PRO A N 1
ATOM 1511 C CA . PRO A 1 201 ? 34.888 17.465 16.705 1.00 128.75 272 PRO A CA 1
ATOM 1512 C C . PRO A 1 201 ? 34.300 16.080 16.425 1.00 124.84 272 PRO A C 1
ATOM 1513 O O . PRO A 1 201 ? 34.411 15.570 15.308 1.00 121.61 272 PRO A O 1
ATOM 1517 N N . CYS A 1 202 ? 33.675 15.492 17.442 1.00 125.61 273 CYS A N 1
ATOM 1518 C CA . CYS A 1 202 ? 33.060 14.171 17.341 1.00 121.09 273 CYS A CA 1
ATOM 1519 C C . CYS A 1 202 ? 31.826 14.198 16.443 1.00 110.57 273 CYS A C 1
ATOM 1520 O O . CYS A 1 202 ? 31.367 13.158 15.961 1.00 102.50 273 CYS A O 1
ATOM 1523 N N . PHE A 1 203 ? 31.306 15.403 16.227 1.00 110.71 274 PHE A N 1
ATOM 1524 C CA . PHE A 1 203 ? 30.100 15.621 15.439 1.00 109.88 274 PHE A CA 1
ATOM 1525 C C . PHE A 1 203 ? 30.049 14.756 14.182 1.00 104.37 274 PHE A C 1
ATOM 1526 O O . PHE A 1 203 ? 29.059 14.075 13.926 1.00 96.94 274 PHE A O 1
ATOM 1534 N N . LYS A 1 204 ? 31.128 14.782 13.410 1.00 109.40 275 LYS A N 1
ATOM 1535 C CA . LYS A 1 204 ? 31.183 14.068 12.138 1.00 110.12 275 LYS A CA 1
ATOM 1536 C C . LYS A 1 204 ? 30.809 12.591 12.252 1.00 105.00 275 LYS A C 1
ATOM 1537 O O . LYS A 1 204 ? 30.241 12.018 11.324 1.00 104.90 275 LYS A O 1
ATOM 1543 N N . PHE A 1 205 ? 31.130 11.975 13.386 1.00 104.88 276 PHE A N 1
ATOM 1544 C CA . PHE A 1 205 ? 30.894 10.547 13.555 1.00 102.43 276 PHE A CA 1
ATOM 1545 C C . PHE A 1 205 ? 29.454 10.287 13.957 1.00 98.37 276 PHE A C 1
ATOM 1546 O O . PHE A 1 205 ? 28.800 9.387 13.427 1.00 93.56 276 PHE A O 1
ATOM 1554 N N . ARG A 1 206 ? 28.975 11.082 14.905 1.00 95.46 277 ARG A N 1
ATOM 1555 C CA . ARG A 1 206 ? 27.605 10.986 15.377 1.00 94.47 277 ARG A CA 1
ATOM 1556 C C . ARG A 1 206 ? 26.593 11.141 14.225 1.00 102.09 277 ARG A C 1
ATOM 1557 O O . ARG A 1 206 ? 25.573 10.441 14.169 1.00 93.46 277 ARG A O 1
ATOM 1565 N N . ILE A 1 207 ? 26.897 12.049 13.301 1.00 102.72 278 ILE A N 1
ATOM 1566 C CA . ILE A 1 207 ? 26.022 12.346 12.171 1.00 92.85 278 ILE A CA 1
ATOM 1567 C C . ILE A 1 207 ? 25.858 11.159 11.239 1.00 90.10 278 ILE A C 1
ATOM 1568 O O . ILE A 1 207 ? 24.806 10.983 10.626 1.00 94.77 278 ILE A O 1
ATOM 1573 N N . GLN A 1 208 ? 26.896 10.346 11.119 1.00 87.89 279 GLN A N 1
ATOM 1574 C CA . GLN A 1 208 ? 26.809 9.173 10.266 1.00 91.54 279 GLN A CA 1
ATOM 1575 C C . GLN A 1 208 ? 25.950 8.120 10.939 1.00 88.26 279 GLN A C 1
ATOM 1576 O O . GLN A 1 208 ? 25.349 7.272 10.276 1.00 87.58 279 GLN A O 1
ATOM 1582 N N . LEU A 1 209 ? 25.899 8.176 12.266 1.00 89.11 280 LEU A N 1
ATOM 1583 C CA . LEU A 1 209 ? 25.143 7.198 13.036 1.00 89.45 280 LEU A CA 1
ATOM 1584 C C . LEU A 1 209 ? 23.680 7.589 13.030 1.00 84.71 280 LEU A C 1
ATOM 1585 O O . LEU A 1 209 ? 22.799 6.736 12.948 1.00 85.95 280 LEU A O 1
ATOM 1590 N N . LEU A 1 210 ? 23.438 8.893 13.107 1.00 82.87 281 LEU A N 1
ATOM 1591 C CA . LEU A 1 210 ? 22.093 9.445 13.008 1.00 82.61 281 LEU A CA 1
ATOM 1592 C C . LEU A 1 210 ? 21.465 9.112 11.666 1.00 83.53 281 LEU A C 1
ATOM 1593 O O . LEU A 1 210 ? 20.282 8.784 11.587 1.00 84.53 281 LEU A O 1
ATOM 1598 N N . HIS A 1 211 ? 22.269 9.201 10.611 1.00 85.94 282 HIS A N 1
ATOM 1599 C CA . HIS A 1 211 ? 21.767 9.032 9.260 1.00 82.81 282 HIS A CA 1
ATOM 1600 C C . HIS A 1 211 ? 21.258 7.621 9.003 1.00 79.84 282 HIS A C 1
ATOM 1601 O O . HIS A 1 211 ? 20.207 7.442 8.391 1.00 78.58 282 HIS A O 1
ATOM 1608 N N . SER A 1 212 ? 22.005 6.622 9.460 1.00 83.49 283 SER A N 1
ATOM 1609 C CA . SER A 1 212 ? 21.604 5.230 9.265 1.00 86.87 283 SER A CA 1
ATOM 1610 C C . SER A 1 212 ? 20.341 4.960 10.062 1.00 92.00 283 SER A C 1
ATOM 1611 O O . SER A 1 212 ? 19.500 4.149 9.673 1.00 96.21 283 SER A O 1
ATOM 1614 N N . LEU A 1 213 ? 20.218 5.649 11.189 1.00 89.27 284 LEU A N 1
ATOM 1615 C CA . LEU A 1 213 ? 19.032 5.553 12.014 1.00 86.98 284 LEU A CA 1
ATOM 1616 C C . LEU A 1 213 ? 17.878 6.257 11.327 1.00 82.30 284 LEU A C 1
ATOM 1617 O O . LEU A 1 213 ? 16.814 5.674 11.109 1.00 82.68 284 LEU A O 1
ATOM 1622 N N . MET A 1 214 ? 18.111 7.522 10.994 1.00 79.43 285 MET A N 1
ATOM 1623 C CA . MET A 1 214 ? 17.125 8.373 10.344 1.00 79.11 285 MET A CA 1
ATOM 1624 C C . MET A 1 214 ? 16.565 7.782 9.064 1.00 81.74 285 MET A C 1
ATOM 1625 O O . MET A 1 214 ? 15.449 8.098 8.662 1.00 82.06 285 MET A O 1
ATOM 1630 N N . THR A 1 215 ? 17.350 6.924 8.424 1.00 82.10 286 THR A N 1
ATOM 1631 C CA . THR A 1 215 ? 16.930 6.260 7.199 1.00 79.11 286 THR A CA 1
ATOM 1632 C C . THR A 1 215 ? 15.774 5.295 7.448 1.00 81.78 286 THR A C 1
ATOM 1633 O O . THR A 1 215 ? 14.787 5.316 6.723 1.00 83.94 286 THR A O 1
ATOM 1637 N N . CYS A 1 216 ? 15.903 4.453 8.471 1.00 86.67 287 CYS A N 1
ATOM 1638 C CA . CYS A 1 216 ? 14.830 3.538 8.862 1.00 88.34 287 CYS A CA 1
ATOM 1639 C C . CYS A 1 216 ? 13.569 4.334 9.137 1.00 82.73 287 CYS A C 1
ATOM 1640 O O . CYS A 1 216 ? 12.475 3.958 8.717 1.00 80.86 287 CYS A O 1
ATOM 1643 N N . ILE A 1 217 ? 13.743 5.442 9.848 1.00 76.52 288 ILE A N 1
ATOM 1644 C CA . ILE A 1 217 ? 12.634 6.287 10.265 1.00 79.56 288 ILE A CA 1
ATOM 1645 C C . ILE A 1 217 ? 11.872 6.865 9.081 1.00 81.16 288 ILE A C 1
ATOM 1646 O O . ILE A 1 217 ? 10.639 6.819 9.040 1.00 79.89 288 ILE A O 1
ATOM 1651 N N . VAL A 1 218 ? 12.616 7.417 8.127 1.00 83.30 289 VAL A N 1
ATOM 1652 C CA . VAL A 1 218 ? 12.035 8.009 6.930 1.00 76.41 289 VAL A CA 1
ATOM 1653 C C . VAL A 1 218 ? 11.323 6.955 6.086 1.00 78.61 289 VAL A C 1
ATOM 1654 O O . VAL A 1 218 ? 10.237 7.189 5.562 1.00 85.70 289 VAL A O 1
ATOM 1658 N N . ARG A 1 219 ? 11.939 5.788 5.968 1.00 79.38 290 ARG A N 1
ATOM 1659 C CA . ARG A 1 219 ? 11.420 4.734 5.116 1.00 81.56 290 ARG A CA 1
ATOM 1660 C C . ARG A 1 219 ? 10.217 4.027 5.729 1.00 82.22 290 ARG A C 1
ATOM 1661 O O . ARG A 1 219 ? 9.679 3.083 5.158 1.00 88.58 290 ARG A O 1
ATOM 1669 N N . ASN A 1 220 ? 9.777 4.503 6.884 1.00 80.11 291 ASN A N 1
ATOM 1670 C CA . ASN A 1 220 ? 8.598 3.942 7.525 1.00 76.46 291 ASN A CA 1
ATOM 1671 C C . ASN A 1 220 ? 7.699 5.035 8.054 1.00 78.73 291 ASN A C 1
ATOM 1672 O O . ASN A 1 220 ? 6.747 4.774 8.786 1.00 85.80 291 ASN A O 1
ATOM 1677 N N . CYS A 1 221 ? 8.004 6.264 7.668 1.00 76.91 292 CYS A N 1
ATOM 1678 C CA . CYS A 1 221 ? 7.299 7.425 8.183 1.00 80.04 292 CYS A CA 1
ATOM 1679 C C . CYS A 1 221 ? 5.787 7.233 8.324 1.00 78.42 292 CYS A C 1
ATOM 1680 O O . CYS A 1 221 ? 5.213 7.558 9.366 1.00 74.36 292 CYS A O 1
ATOM 1683 N N . TYR A 1 222 ? 5.152 6.705 7.280 1.00 75.85 293 TYR A N 1
ATOM 1684 C CA . TYR A 1 222 ? 3.696 6.605 7.233 1.00 73.83 293 TYR A CA 1
ATOM 1685 C C . TYR A 1 222 ? 3.113 5.687 8.307 1.00 81.70 293 TYR A C 1
ATOM 1686 O O . TYR A 1 222 ? 2.141 6.047 8.990 1.00 72.00 293 TYR A O 1
ATOM 1695 N N . ARG A 1 223 ? 3.692 4.493 8.433 1.00 83.47 294 ARG A N 1
ATOM 1696 C CA . ARG A 1 223 ? 3.297 3.563 9.484 1.00 79.13 294 ARG A CA 1
ATOM 1697 C C . ARG A 1 223 ? 3.625 4.141 10.851 1.00 77.29 294 ARG A C 1
ATOM 1698 O O . ARG A 1 223 ? 2.851 4.002 11.794 1.00 77.59 294 ARG A O 1
ATOM 1706 N N . LEU A 1 224 ? 4.775 4.796 10.952 1.00 72.85 295 LEU A N 1
ATOM 1707 C CA . LEU A 1 224 ? 5.190 5.394 12.212 1.00 76.04 295 LEU A CA 1
ATOM 1708 C C . LEU A 1 224 ? 4.276 6.536 12.637 1.00 74.12 295 LEU A C 1
ATOM 1709 O O . LEU A 1 224 ? 3.884 6.633 13.801 1.00 74.05 295 LEU A O 1
ATOM 1714 N N . SER A 1 225 ? 3.944 7.404 11.690 1.00 74.59 296 SER A N 1
ATOM 1715 C CA . SER A 1 225 ? 3.133 8.578 11.979 1.00 68.93 296 SER A CA 1
ATOM 1716 C C . SER A 1 225 ? 1.724 8.186 12.396 1.00 72.01 296 SER A C 1
ATOM 1717 O O . SER A 1 225 ? 1.032 8.916 13.106 1.00 72.81 296 SER A O 1
ATOM 1720 N N . SER A 1 226 ? 1.309 7.009 11.956 1.00 76.28 297 SER A N 1
ATOM 1721 C CA . SER A 1 226 ? -0.036 6.529 12.211 1.00 75.14 297 SER A CA 1
ATOM 1722 C C . SER A 1 226 ? -0.116 5.669 13.466 1.00 77.15 297 SER A C 1
ATOM 1723 O O . SER A 1 226 ? -1.205 5.243 13.857 1.00 74.92 297 SER A O 1
ATOM 1726 N N . ASN A 1 227 ? 1.041 5.430 14.086 1.00 75.64 298 ASN A N 1
ATOM 1727 C CA . ASN A 1 227 ? 1.162 4.543 15.235 1.00 65.08 298 ASN A CA 1
ATOM 1728 C C . ASN A 1 227 ? 0.982 5.258 16.566 1.00 74.89 298 ASN A C 1
ATOM 1729 O O . ASN A 1 227 ? 1.461 6.378 16.752 1.00 73.98 298 ASN A O 1
ATOM 1734 N N . GLU A 1 228 ? 0.305 4.573 17.487 1.00 74.67 299 GLU A N 1
ATOM 1735 C CA . GLU A 1 228 ? -0.097 5.093 18.789 1.00 71.22 299 GLU A CA 1
ATOM 1736 C C . GLU A 1 228 ? 1.002 5.778 19.598 1.00 73.47 299 GLU A C 1
ATOM 1737 O O . GLU A 1 228 ? 0.728 6.671 20.406 1.00 75.40 299 GLU A O 1
ATOM 1743 N N . PHE A 1 229 ? 2.240 5.345 19.400 1.00 69.21 300 PHE A N 1
ATOM 1744 C CA . PHE A 1 229 ? 3.369 5.927 20.109 1.00 70.60 300 PHE A CA 1
ATOM 1745 C C . PHE A 1 229 ? 4.374 6.553 19.130 1.00 73.02 300 PHE A C 1
ATOM 1746 O O . PHE A 1 229 ? 4.755 7.717 19.282 1.00 72.68 300 PHE A O 1
ATOM 1754 N N . ALA A 1 230 ? 4.776 5.795 18.112 1.00 67.65 301 ALA A N 1
ATOM 1755 C CA . ALA A 1 230 ? 5.827 6.241 17.196 1.00 69.96 301 ALA A CA 1
ATOM 1756 C C . ALA A 1 230 ? 5.597 7.640 16.645 1.00 73.00 301 ALA A C 1
ATOM 1757 O O . ALA A 1 230 ? 6.550 8.331 16.291 1.00 73.23 301 ALA A O 1
ATOM 1759 N N . ASN A 1 231 ? 4.335 8.050 16.561 1.00 72.35 302 ASN A N 1
ATOM 1760 C CA . ASN A 1 231 ? 4.017 9.370 16.050 1.00 64.69 302 ASN A CA 1
ATOM 1761 C C . ASN A 1 231 ? 4.725 10.451 16.848 1.00 63.98 302 ASN A C 1
ATOM 1762 O O . ASN A 1 231 ? 4.971 11.540 16.352 1.00 66.67 302 ASN A O 1
ATOM 1767 N N . TYR A 1 232 ? 5.066 10.142 18.088 1.00 69.18 303 TYR A N 1
ATOM 1768 C CA . TYR A 1 232 ? 5.703 11.124 18.951 1.00 67.58 303 TYR A CA 1
ATOM 1769 C C . TYR A 1 232 ? 7.158 11.342 18.549 1.00 64.19 303 TYR A C 1
ATOM 1770 O O . TYR A 1 232 ? 7.730 12.398 18.806 1.00 62.46 303 TYR A O 1
ATOM 1779 N N . VAL A 1 233 ? 7.751 10.335 17.917 1.00 65.52 304 VAL A N 1
ATOM 1780 C CA . VAL A 1 233 ? 9.111 10.449 17.390 1.00 74.65 304 VAL A CA 1
ATOM 1781 C C . VAL A 1 233 ? 9.152 11.338 16.149 1.00 68.94 304 VAL A C 1
ATOM 1782 O O . VAL A 1 233 ? 10.002 12.219 16.024 1.00 61.93 304 VAL A O 1
ATOM 1786 N N . ILE A 1 234 ? 8.231 11.077 15.230 1.00 67.29 305 ILE A N 1
ATOM 1787 C CA . ILE A 1 234 ? 8.046 11.915 14.060 1.00 63.66 305 ILE A CA 1
ATOM 1788 C C . ILE A 1 234 ? 7.915 13.375 14.467 1.00 64.17 305 ILE A C 1
ATOM 1789 O O . ILE A 1 234 ? 8.682 14.220 14.003 1.00 66.19 305 ILE A O 1
ATOM 1794 N N . GLN A 1 235 ? 6.955 13.668 15.342 1.00 55.77 306 GLN A N 1
ATOM 1795 C CA . GLN A 1 235 ? 6.781 15.024 15.848 1.00 59.75 306 GLN A CA 1
ATOM 1796 C C . GLN A 1 235 ? 8.067 15.569 16.468 1.00 70.84 306 GLN A C 1
ATOM 1797 O O . GLN A 1 235 ? 8.337 16.764 16.396 1.00 74.17 306 GLN A O 1
ATOM 1803 N N . TYR A 1 236 ? 8.850 14.706 17.105 1.00 67.11 307 TYR A N 1
ATOM 1804 C CA . TYR A 1 236 ? 10.121 15.155 17.634 1.00 67.66 307 TYR A CA 1
ATOM 1805 C C . TYR A 1 236 ? 10.976 15.706 16.494 1.00 72.53 307 TYR A C 1
ATOM 1806 O O . TYR A 1 236 ? 11.389 16.863 16.519 1.00 78.35 307 TYR A O 1
ATOM 1815 N N . VAL A 1 237 ? 11.224 14.874 15.489 1.00 68.42 308 VAL A N 1
ATOM 1816 C CA . VAL A 1 237 ? 12.022 15.265 14.329 1.00 73.80 308 VAL A CA 1
ATOM 1817 C C . VAL A 1 237 ? 11.572 16.593 13.703 1.00 73.20 308 VAL A C 1
ATOM 1818 O O . VAL A 1 237 ? 12.393 17.411 13.293 1.00 72.98 308 VAL A O 1
ATOM 1822 N N . ILE A 1 238 ? 10.264 16.805 13.645 1.00 68.12 309 ILE A N 1
ATOM 1823 C CA . ILE A 1 238 ? 9.708 17.972 12.973 1.00 71.29 309 ILE A CA 1
ATOM 1824 C C . ILE A 1 238 ? 9.844 19.247 13.805 1.00 72.51 309 ILE A C 1
ATOM 1825 O O . ILE A 1 238 ? 9.916 20.351 13.270 1.00 78.35 309 ILE A O 1
ATOM 1830 N N . LYS A 1 239 ? 9.892 19.091 15.119 1.00 75.88 310 LYS A N 1
ATOM 1831 C CA . LYS A 1 239 ? 9.988 20.236 16.014 1.00 80.66 310 LYS A CA 1
ATOM 1832 C C . LYS A 1 239 ? 11.449 20.649 16.245 1.00 78.00 310 LYS A C 1
ATOM 1833 O O . LYS A 1 239 ? 11.725 21.590 16.979 1.00 81.74 310 LYS A O 1
ATOM 1839 N N . SER A 1 240 ? 12.374 19.963 15.582 1.00 79.78 311 SER A N 1
ATOM 1840 C CA . SER A 1 240 ? 13.805 20.098 15.865 1.00 84.60 311 SER A CA 1
ATOM 1841 C C . SER A 1 240 ? 14.549 21.204 15.108 1.00 86.90 311 SER A C 1
ATOM 1842 O O . SER A 1 240 ? 14.123 21.642 14.041 1.00 91.28 311 SER A O 1
ATOM 1845 N N . SER A 1 241 ? 15.688 21.615 15.664 1.00 92.57 312 SER A N 1
ATOM 1846 C CA . SER A 1 241 ? 16.378 22.840 15.258 1.00 90.03 312 SER A CA 1
ATOM 1847 C C . SER A 1 241 ? 17.625 22.641 14.412 1.00 94.43 312 SER A C 1
ATOM 1848 O O . SER A 1 241 ? 17.868 23.382 13.460 1.00 98.89 312 SER A O 1
ATOM 1851 N N . GLY A 1 242 ? 18.438 21.662 14.773 1.00 89.96 313 GLY A N 1
ATOM 1852 C CA . GLY A 1 242 ? 19.744 21.544 14.159 1.00 90.05 313 GLY A CA 1
ATOM 1853 C C . GLY A 1 242 ? 19.696 20.920 12.791 1.00 83.75 313 GLY A C 1
ATOM 1854 O O . GLY A 1 242 ? 18.897 21.302 11.942 1.00 85.51 313 GLY A O 1
ATOM 1855 N N . ILE A 1 243 ? 20.571 19.950 12.577 1.00 85.38 314 ILE A N 1
ATOM 1856 C CA . ILE A 1 243 ? 20.580 19.210 11.332 1.00 87.39 314 ILE A CA 1
ATOM 1857 C C . ILE A 1 243 ? 19.306 18.380 11.257 1.00 90.51 314 ILE A C 1
ATOM 1858 O O . ILE A 1 243 ? 19.050 17.686 10.274 1.00 89.83 314 ILE A O 1
ATOM 1863 N N . MET A 1 244 ? 18.500 18.444 12.309 1.00 90.12 315 MET A N 1
ATOM 1864 C CA . MET A 1 244 ? 17.242 17.721 12.293 1.00 90.32 315 MET A CA 1
ATOM 1865 C C . MET A 1 244 ? 16.303 18.317 11.255 1.00 82.25 315 MET A C 1
ATOM 1866 O O . MET A 1 244 ? 15.455 17.620 10.707 1.00 80.54 315 MET A O 1
ATOM 1871 N N . GLU A 1 245 ? 16.475 19.607 10.985 1.00 82.18 316 GLU A N 1
ATOM 1872 C CA . GLU A 1 245 ? 15.640 20.312 10.027 1.00 82.00 316 GLU A CA 1
ATOM 1873 C C . GLU A 1 245 ? 15.746 19.696 8.637 1.00 79.06 316 GLU A C 1
ATOM 1874 O O . GLU A 1 245 ? 14.770 19.638 7.904 1.00 75.23 316 GLU A O 1
ATOM 1880 N N . MET A 1 246 ? 16.938 19.232 8.289 1.00 76.87 317 MET A N 1
ATOM 1881 C CA . MET A 1 246 ? 17.158 18.529 7.037 1.00 77.06 317 MET A CA 1
ATOM 1882 C C . MET A 1 246 ? 16.259 17.291 6.927 1.00 76.10 317 MET A C 1
ATOM 1883 O O . MET A 1 246 ? 15.734 16.983 5.855 1.00 78.95 317 MET A O 1
ATOM 1888 N N . TYR A 1 247 ? 16.069 16.587 8.036 1.00 77.66 318 TYR A N 1
ATOM 1889 C CA . TYR A 1 247 ? 15.214 15.398 8.044 1.00 76.68 318 TYR A CA 1
ATOM 1890 C C . TYR A 1 247 ? 13.728 15.767 8.101 1.00 72.34 318 TYR A C 1
ATOM 1891 O O . TYR A 1 247 ? 12.879 15.087 7.515 1.00 70.25 318 TYR A O 1
ATOM 1900 N N . ARG A 1 248 ? 13.432 16.862 8.794 1.00 66.20 319 ARG A N 1
ATOM 1901 C CA . ARG A 1 248 ? 12.094 17.428 8.830 1.00 68.97 319 ARG A CA 1
ATOM 1902 C C . ARG A 1 248 ? 11.589 17.587 7.403 1.00 76.89 319 ARG A C 1
ATOM 1903 O O . ARG A 1 248 ? 10.515 17.098 7.040 1.00 73.77 319 ARG A O 1
ATOM 1911 N N . ASP A 1 249 ? 12.405 18.255 6.594 1.00 81.27 320 ASP A N 1
ATOM 1912 C CA . ASP A 1 249 ? 12.101 18.553 5.203 1.00 75.72 320 ASP A CA 1
ATOM 1913 C C . ASP A 1 249 ? 11.896 17.309 4.346 1.00 80.34 320 ASP A C 1
ATOM 1914 O O . ASP A 1 249 ? 10.983 17.258 3.509 1.00 79.28 320 ASP A O 1
ATOM 1919 N N . THR A 1 250 ? 12.750 16.313 4.547 1.00 71.47 321 THR A N 1
ATOM 1920 C CA . THR A 1 250 ? 12.641 15.077 3.788 1.00 73.73 321 THR A CA 1
ATOM 1921 C C . THR A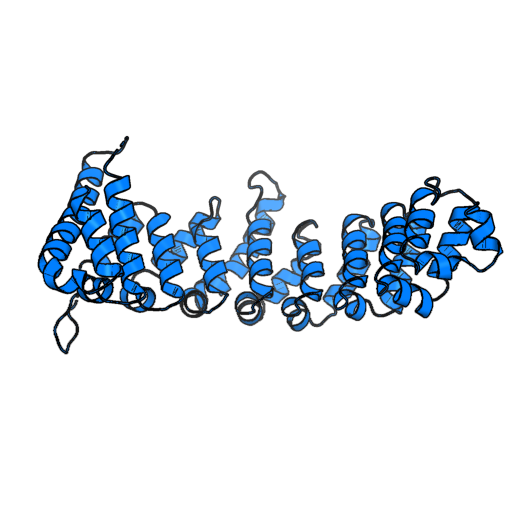 1 250 ? 11.382 14.327 4.163 1.00 77.52 321 THR A C 1
ATOM 1922 O O . THR A 1 250 ? 10.701 13.777 3.299 1.00 71.42 321 THR A O 1
ATOM 1926 N N . ILE A 1 251 ? 11.089 14.294 5.461 1.00 73.97 322 ILE A N 1
ATOM 1927 C CA . ILE A 1 251 ? 9.899 13.623 5.953 1.00 69.48 322 ILE A CA 1
ATOM 1928 C C . ILE A 1 251 ? 8.652 14.309 5.423 1.00 72.58 322 ILE A C 1
ATOM 1929 O O . ILE A 1 251 ? 7.738 13.651 4.929 1.00 76.98 322 ILE A O 1
ATOM 1934 N N . ILE A 1 252 ? 8.612 15.632 5.519 1.00 68.95 323 ILE A N 1
ATOM 1935 C CA . ILE A 1 252 ? 7.501 16.385 4.943 1.00 74.93 323 ILE A CA 1
ATOM 1936 C C . ILE A 1 252 ? 7.412 16.165 3.433 1.00 79.99 323 ILE A C 1
ATOM 1937 O O . ILE A 1 252 ? 6.340 15.911 2.888 1.00 76.09 323 ILE A O 1
ATOM 1942 N N . ASP A 1 253 ? 8.556 16.261 2.764 1.00 81.54 324 ASP A N 1
ATOM 1943 C CA . ASP A 1 253 ? 8.598 16.205 1.313 1.00 79.43 324 ASP A CA 1
ATOM 1944 C C . ASP A 1 253 ? 8.278 14.821 0.744 1.00 76.08 324 ASP A C 1
ATOM 1945 O O . ASP A 1 253 ? 7.619 14.706 -0.283 1.00 81.40 324 ASP A O 1
ATOM 1950 N N . LYS A 1 254 ? 8.738 13.773 1.411 1.00 76.23 325 LYS A N 1
ATOM 1951 C CA . LYS A 1 254 ? 8.568 12.421 0.894 1.00 78.36 325 LYS A CA 1
ATOM 1952 C C . LYS A 1 254 ? 7.278 11.749 1.362 1.00 81.99 325 LYS A C 1
ATOM 1953 O O . LYS A 1 254 ? 6.581 11.104 0.578 1.00 90.66 325 LYS A O 1
ATOM 1959 N N . CYS A 1 255 ? 6.956 11.903 2.639 1.00 78.04 326 CYS A N 1
ATOM 1960 C CA A CYS A 1 255 ? 5.885 11.137 3.255 0.54 80.96 326 CYS A CA 1
ATOM 1961 C CA B CYS A 1 255 ? 5.863 11.137 3.227 0.46 81.06 326 CYS A CA 1
ATOM 1962 C C . CYS A 1 255 ? 4.608 11.954 3.488 1.00 84.79 326 CYS A C 1
ATOM 1963 O O . CYS A 1 255 ? 3.497 11.481 3.248 1.00 84.92 326 CYS A O 1
ATOM 1968 N N . LEU A 1 256 ? 4.761 13.176 3.975 1.00 82.01 327 LEU A N 1
ATOM 1969 C CA . LEU A 1 256 ? 3.577 13.938 4.351 1.00 80.28 327 LEU A CA 1
ATOM 1970 C C . LEU A 1 256 ? 2.870 14.526 3.144 1.00 84.50 327 LEU A C 1
ATOM 1971 O O . LEU A 1 256 ? 1.662 14.356 2.982 1.00 84.65 327 LEU A O 1
ATOM 1976 N N . LEU A 1 257 ? 3.619 15.219 2.295 1.00 84.86 328 LEU A N 1
ATOM 1977 C CA . LEU A 1 257 ? 3.033 15.759 1.085 1.00 81.36 328 LEU A CA 1
ATOM 1978 C C . LEU A 1 257 ? 2.493 14.605 0.263 1.00 88.02 328 LEU A C 1
ATOM 1979 O O . LEU A 1 257 ? 3.052 13.505 0.285 1.00 90.62 328 LEU A O 1
ATOM 1984 N N . ARG A 1 258 ? 1.398 14.860 -0.450 1.00 87.56 329 ARG A N 1
ATOM 1985 C CA . ARG A 1 258 ? 0.744 13.846 -1.268 1.00 84.52 329 ARG A CA 1
ATOM 1986 C C . ARG A 1 258 ? -0.021 12.891 -0.371 1.00 80.56 329 ARG A C 1
ATOM 1987 O O . ARG A 1 258 ? -0.841 12.114 -0.850 1.00 76.12 329 ARG A O 1
ATOM 1995 N N . ASN A 1 259 ? 0.245 12.964 0.931 1.00 75.72 330 ASN A N 1
ATOM 1996 C CA . ASN A 1 259 ? -0.444 12.127 1.907 1.00 75.18 330 ASN A CA 1
ATOM 1997 C C . ASN A 1 259 ? -1.321 12.902 2.891 1.00 73.17 330 ASN A C 1
ATOM 1998 O O . ASN A 1 259 ? -1.953 12.309 3.760 1.00 70.94 330 ASN A O 1
ATOM 2003 N N . LEU A 1 260 ? -1.362 14.222 2.750 1.00 75.29 331 LEU A N 1
ATOM 2004 C CA . LEU A 1 260 ? -2.040 15.084 3.720 1.00 68.87 331 LEU A CA 1
ATOM 2005 C C . LEU A 1 260 ? -3.463 14.667 4.053 1.00 68.53 331 LEU A C 1
ATOM 2006 O O . LEU A 1 260 ? -3.809 14.524 5.216 1.00 70.97 331 LEU A O 1
ATOM 2011 N N . LEU A 1 261 ? -4.287 14.482 3.028 1.00 73.31 332 LEU A N 1
ATOM 2012 C CA . LEU A 1 261 ? -5.697 14.160 3.221 1.00 64.51 332 LEU A CA 1
ATOM 2013 C C . LEU A 1 261 ? -5.952 12.925 4.075 1.00 64.25 332 LEU A C 1
ATOM 2014 O O . LEU A 1 261 ? -6.741 12.975 5.005 1.00 66.08 332 LEU A O 1
ATOM 2019 N N . SER A 1 262 ? -5.315 11.807 3.756 1.00 67.80 333 SER A N 1
ATOM 2020 C CA . SER A 1 262 ? -5.587 10.589 4.512 1.00 70.50 333 SER A CA 1
ATOM 2021 C C . SER A 1 262 ? -5.005 10.679 5.917 1.00 74.56 333 SER A C 1
ATOM 2022 O O . SER A 1 262 ? -5.634 10.235 6.889 1.00 70.80 333 SER A O 1
ATOM 2025 N N . MET A 1 263 ? -3.808 11.260 6.020 1.00 68.44 334 MET A N 1
ATOM 2026 C CA . MET A 1 263 ? -3.116 11.374 7.305 1.00 67.37 334 MET A CA 1
ATOM 2027 C C . MET A 1 263 ? -3.840 12.298 8.262 1.00 65.88 334 MET A C 1
ATOM 2028 O O . MET A 1 263 ? -3.839 12.061 9.458 1.00 66.38 334 MET A O 1
ATOM 2033 N N . SER A 1 264 ? -4.449 13.352 7.724 1.00 64.11 335 SER A N 1
ATOM 2034 C CA . SER A 1 264 ? -5.200 14.316 8.517 1.00 63.83 335 SER A CA 1
ATOM 2035 C C . SER A 1 264 ? -6.438 13.704 9.159 1.00 63.25 335 SER A C 1
ATOM 2036 O O . SER A 1 264 ? -7.057 14.306 10.033 1.00 59.82 335 SER A O 1
ATOM 2039 N N . GLN A 1 265 ? -6.796 12.507 8.721 1.00 64.68 336 GLN A N 1
ATOM 2040 C CA . GLN A 1 265 ? -7.978 11.841 9.243 1.00 64.21 336 GLN A CA 1
ATOM 2041 C C . GLN A 1 265 ? -7.620 10.726 10.216 1.00 66.44 336 GLN A C 1
ATOM 2042 O O . GLN A 1 265 ? -8.488 10.105 10.817 1.00 69.70 336 GLN A O 1
ATOM 2048 N N . ASP A 1 266 ? -6.330 10.470 10.366 1.00 71.48 337 ASP A N 1
ATOM 2049 C CA . ASP A 1 266 ? -5.870 9.452 11.289 1.00 66.75 337 ASP A CA 1
ATOM 2050 C C . ASP A 1 266 ? -5.846 10.074 12.672 1.00 69.49 337 ASP A C 1
ATOM 2051 O O . ASP A 1 266 ? -5.500 11.250 12.822 1.00 64.35 337 ASP A O 1
ATOM 2056 N N . LYS A 1 267 ? -6.231 9.291 13.677 1.00 70.89 338 LYS A N 1
ATOM 2057 C CA . LYS A 1 267 ? -6.207 9.764 15.055 1.00 73.92 338 LYS A CA 1
ATOM 2058 C C . LYS A 1 267 ? -4.832 10.293 15.434 1.00 68.38 338 LYS A C 1
ATOM 2059 O O . LYS A 1 267 ? -4.714 11.344 16.062 1.00 73.61 338 LYS A O 1
ATOM 2065 N N . TYR A 1 268 ? -3.797 9.565 15.037 1.00 64.86 339 TYR A N 1
ATOM 2066 C CA . TYR A 1 268 ? -2.434 9.877 15.458 1.00 72.80 339 TYR A CA 1
ATOM 2067 C C . TYR A 1 268 ? -1.634 10.706 14.458 1.00 71.85 339 TYR A C 1
ATOM 2068 O O . TYR A 1 268 ? -0.854 11.577 14.854 1.00 69.68 339 TYR A O 1
ATOM 2077 N N . ALA A 1 269 ? -1.819 10.437 13.169 1.00 68.58 340 ALA A N 1
ATOM 2078 C CA . ALA A 1 269 ? -1.039 11.120 12.150 1.00 66.26 340 ALA A CA 1
ATOM 2079 C C . ALA A 1 269 ? -1.498 12.564 11.954 1.00 67.56 340 ALA A C 1
ATOM 2080 O O . ALA A 1 269 ? -0.768 13.384 11.398 1.00 67.41 340 ALA A O 1
ATOM 2082 N N . SER A 1 270 ? -2.696 12.878 12.436 1.00 63.61 341 SER A N 1
ATOM 2083 C CA . SER A 1 270 ? -3.213 14.235 12.346 1.00 62.68 341 SER A CA 1
ATOM 2084 C C . SER A 1 270 ? -2.443 15.165 13.272 1.00 66.54 341 SER A C 1
ATOM 2085 O O . SER A 1 270 ? -2.426 16.384 13.085 1.00 66.10 341 SER A O 1
ATOM 2088 N N . HIS A 1 271 ? -1.812 14.580 14.282 1.00 66.64 342 HIS A N 1
ATOM 2089 C CA . HIS A 1 271 ? -0.976 15.340 15.200 1.00 64.04 342 HIS A CA 1
ATOM 2090 C C . HIS A 1 271 ? 0.332 15.710 14.525 1.00 63.64 342 HIS A C 1
ATOM 2091 O O . HIS A 1 271 ? 0.856 16.809 14.703 1.00 63.40 342 HIS A O 1
ATOM 2098 N N . VAL A 1 272 ? 0.850 14.769 13.749 1.00 62.07 343 VAL A N 1
ATOM 2099 C CA . VAL A 1 272 ? 2.007 15.000 12.910 1.00 66.27 343 VAL A CA 1
ATOM 2100 C C . VAL A 1 272 ? 1.725 16.121 11.895 1.00 68.21 343 VAL A C 1
ATOM 2101 O O . VAL A 1 272 ? 2.437 17.124 11.841 1.00 66.22 343 VAL A O 1
ATOM 2105 N N . ILE A 1 273 ? 0.673 15.950 11.102 1.00 63.48 344 ILE A N 1
ATOM 2106 C CA . ILE A 1 273 ? 0.262 16.971 10.150 1.00 60.35 344 ILE A CA 1
ATOM 2107 C C . ILE A 1 273 ? 0.233 18.351 10.810 1.00 64.30 344 ILE A C 1
ATOM 2108 O O . ILE A 1 273 ? 0.809 19.300 10.298 1.00 68.50 344 ILE A O 1
ATOM 2113 N N . GLU A 1 274 ? -0.428 18.466 11.953 1.00 65.77 345 GLU A N 1
ATOM 2114 C CA . GLU A 1 274 ? -0.472 19.742 12.652 1.00 68.82 345 GLU A CA 1
ATOM 2115 C C . GLU A 1 274 ? 0.921 20.366 12.839 1.00 74.48 345 GLU A C 1
ATOM 2116 O O . GLU A 1 274 ? 1.130 21.535 12.519 1.00 78.36 345 GLU A O 1
ATOM 2122 N N . GLY A 1 275 ? 1.866 19.591 13.366 1.00 61.69 346 GLY A N 1
ATOM 2123 C CA . GLY A 1 275 ? 3.214 20.082 13.579 1.00 67.16 346 GLY A CA 1
ATOM 2124 C C . GLY A 1 275 ? 3.996 20.354 12.300 1.00 77.43 346 GLY A C 1
ATOM 2125 O O . GLY A 1 275 ? 4.800 21.288 12.225 1.00 78.95 346 GLY A O 1
ATOM 2126 N N . ALA A 1 276 ? 3.774 19.532 11.284 1.00 74.35 347 ALA A N 1
ATOM 2127 C CA . ALA A 1 276 ? 4.370 19.788 9.984 1.00 70.00 347 ALA A CA 1
ATOM 2128 C C . ALA A 1 276 ? 3.966 21.171 9.482 1.00 75.16 347 ALA A C 1
ATOM 2129 O O . ALA A 1 276 ? 4.776 21.883 8.899 1.00 77.52 347 ALA A O 1
ATOM 2131 N N . PHE A 1 277 ? 2.711 21.550 9.707 1.00 77.44 348 PHE A N 1
ATOM 2132 C CA . PHE A 1 277 ? 2.236 22.864 9.292 1.00 77.02 348 PHE A CA 1
ATOM 2133 C C . PHE A 1 277 ? 2.909 23.961 10.097 1.00 78.54 348 PHE A C 1
ATOM 2134 O O . PHE A 1 277 ? 3.274 25.007 9.560 1.00 84.17 348 PHE A O 1
ATOM 2142 N N . LEU A 1 278 ? 3.090 23.707 11.386 1.00 78.35 349 LEU A N 1
ATOM 2143 C CA . LEU A 1 278 ? 3.738 24.662 12.278 1.00 74.11 349 LEU A CA 1
ATOM 2144 C C . LEU A 1 278 ? 5.218 24.867 11.989 1.00 75.27 349 LEU A C 1
ATOM 2145 O O . LEU A 1 278 ? 5.727 25.963 12.182 1.00 80.18 349 LEU A O 1
ATOM 2150 N N . PHE A 1 279 ? 5.913 23.830 11.533 1.00 69.55 350 PHE A N 1
ATOM 2151 C CA . PHE A 1 279 ? 7.367 23.929 11.412 1.00 74.54 350 PHE A CA 1
ATOM 2152 C C . PHE A 1 279 ? 7.919 23.878 9.997 1.00 80.60 350 PHE A C 1
ATOM 2153 O O . PHE A 1 279 ? 9.109 24.102 9.781 1.00 81.26 350 PHE A O 1
ATOM 2161 N N . ALA A 1 280 ? 7.051 23.605 9.033 1.00 85.92 351 ALA A N 1
ATOM 2162 C CA . ALA A 1 280 ? 7.459 23.579 7.642 1.00 76.42 351 ALA A CA 1
ATOM 2163 C C . ALA A 1 280 ? 7.997 24.946 7.240 1.00 85.10 351 ALA A C 1
ATOM 2164 O O . ALA A 1 280 ? 7.386 25.967 7.550 1.00 93.59 351 ALA A O 1
ATOM 2166 N N . PRO A 1 281 ? 9.154 24.968 6.556 1.00 88.28 352 PRO A N 1
ATOM 2167 C CA . PRO A 1 281 ? 9.666 26.180 5.905 1.00 93.15 352 PRO A CA 1
ATOM 2168 C C . PRO A 1 281 ? 8.671 26.686 4.853 1.00 95.01 352 PRO A C 1
ATOM 2169 O O . PRO A 1 281 ? 7.845 25.901 4.376 1.00 90.26 352 PRO A O 1
ATOM 2173 N N . PRO A 1 282 ? 8.766 27.973 4.473 1.00 101.33 353 PRO A N 1
ATOM 2174 C CA . PRO A 1 282 ? 7.747 28.664 3.664 1.00 102.94 353 PRO A CA 1
ATOM 2175 C C . PRO A 1 282 ? 7.400 27.993 2.323 1.00 95.87 353 PRO A C 1
ATOM 2176 O O . PRO A 1 282 ? 6.235 28.030 1.916 1.00 90.34 353 PRO A O 1
ATOM 2180 N N . ALA A 1 283 ? 8.387 27.400 1.654 1.00 88.39 354 ALA A N 1
ATOM 2181 C CA . ALA A 1 283 ? 8.162 26.751 0.363 1.00 85.80 354 ALA A CA 1
ATOM 2182 C C . ALA A 1 283 ? 7.493 25.385 0.504 1.00 87.98 354 ALA A C 1
ATOM 2183 O O . ALA A 1 283 ? 6.763 24.944 -0.383 1.00 84.41 354 ALA A O 1
ATOM 2185 N N . LEU A 1 284 ? 7.765 24.708 1.615 1.00 93.71 355 LEU A N 1
ATOM 2186 C CA . LEU A 1 284 ? 7.077 23.464 1.927 1.00 88.47 355 LEU A CA 1
ATOM 2187 C C . LEU A 1 284 ? 5.683 23.769 2.478 1.00 86.31 355 LEU A C 1
ATOM 2188 O O . LEU A 1 284 ? 4.730 23.044 2.213 1.00 83.48 355 LEU A O 1
ATOM 2193 N N . LEU A 1 285 ? 5.569 24.853 3.236 1.00 81.05 356 LEU A N 1
ATOM 2194 C CA . LEU A 1 285 ? 4.278 25.287 3.727 1.00 81.15 356 LEU A CA 1
ATOM 2195 C C . LEU A 1 285 ? 3.360 25.674 2.570 1.00 85.26 356 LEU A C 1
ATOM 2196 O O . LEU A 1 285 ? 2.161 25.359 2.579 1.00 84.92 356 LEU A O 1
ATOM 2201 N N . HIS A 1 286 ? 3.927 26.364 1.583 1.00 82.96 357 HIS A N 1
ATOM 2202 C CA . HIS A 1 286 ? 3.168 26.815 0.420 1.00 83.62 357 HIS A CA 1
ATOM 2203 C C . HIS A 1 286 ? 2.596 25.638 -0.383 1.00 87.44 357 HIS A C 1
ATOM 2204 O O . HIS A 1 286 ? 1.495 25.724 -0.931 1.00 85.00 357 HIS A O 1
ATOM 2211 N N . GLU A 1 287 ? 3.342 24.540 -0.446 1.00 85.13 358 GLU A N 1
ATOM 2212 C CA . GLU A 1 287 ? 2.897 23.362 -1.173 1.00 80.12 358 GLU A CA 1
ATOM 2213 C C . GLU A 1 287 ? 1.934 22.510 -0.352 1.00 78.76 358 GLU A C 1
ATOM 2214 O O . GLU A 1 287 ? 1.176 21.713 -0.897 1.00 82.41 358 GLU A O 1
ATOM 2220 N N . MET A 1 288 ? 1.963 22.663 0.962 1.00 81.06 359 MET A N 1
ATOM 2221 C CA . MET A 1 288 ? 0.989 21.972 1.788 1.00 79.55 359 MET A CA 1
ATOM 2222 C C . MET A 1 288 ? -0.339 22.658 1.602 1.00 80.97 359 MET A C 1
ATOM 2223 O O . MET A 1 288 ? -1.355 22.007 1.340 1.00 75.55 359 MET A O 1
ATOM 2228 N N . MET A 1 289 ? -0.327 23.982 1.727 1.00 81.29 360 MET A N 1
ATOM 2229 C CA . MET A 1 289 ? -1.544 24.757 1.535 1.00 81.01 360 MET A CA 1
ATOM 2230 C C . MET A 1 289 ? -2.115 24.451 0.159 1.00 79.74 360 MET A C 1
ATOM 2231 O O . MET A 1 289 ? -3.245 23.983 0.041 1.00 78.96 360 MET A O 1
ATOM 2236 N N . GLU A 1 290 ? -1.304 24.699 -0.870 1.00 85.89 361 GLU A N 1
ATOM 2237 C CA . GLU A 1 290 ? -1.649 24.431 -2.263 1.00 79.19 361 GLU A CA 1
ATOM 2238 C C . GLU A 1 290 ? -2.317 23.066 -2.407 1.00 78.84 361 GLU A C 1
ATOM 2239 O O . GLU A 1 290 ? -3.385 22.952 -2.998 1.00 83.11 361 GLU A O 1
ATOM 2245 N N . GLU A 1 291 ? -1.695 22.033 -1.854 1.00 80.84 362 GLU A N 1
ATOM 2246 C CA . GLU A 1 291 ? -2.253 20.686 -1.915 1.00 80.57 362 GLU A CA 1
ATOM 2247 C C . GLU A 1 291 ? -3.603 20.570 -1.218 1.00 82.55 362 GLU A C 1
ATOM 2248 O O . GLU A 1 291 ? -4.548 20.025 -1.780 1.00 89.02 362 GLU A O 1
ATOM 2254 N N . ILE A 1 292 ? -3.691 21.080 0.007 1.00 82.91 363 ILE A N 1
ATOM 2255 C CA . ILE A 1 292 ? -4.934 21.031 0.779 1.00 81.00 363 ILE A CA 1
ATOM 2256 C C . ILE A 1 292 ? -6.108 21.659 0.044 1.00 81.00 363 ILE A C 1
ATOM 2257 O O . ILE A 1 292 ? -7.241 21.186 0.149 1.00 87.10 363 ILE A O 1
ATOM 2262 N N . PHE A 1 293 ? -5.833 22.732 -0.691 1.00 79.48 364 PHE A N 1
ATOM 2263 C CA . PHE A 1 293 ? -6.860 23.432 -1.456 1.00 83.96 364 PHE A CA 1
ATOM 2264 C C . PHE A 1 293 ? -7.082 22.817 -2.844 1.00 87.01 364 PHE A C 1
ATOM 2265 O O . PHE A 1 293 ? -6.891 23.482 -3.856 1.00 87.20 364 PHE A O 1
ATOM 2273 N N . SER A 1 294 ? -7.490 21.547 -2.870 1.00 95.92 365 SER A N 1
ATOM 2274 C CA . SER A 1 294 ? -7.787 20.816 -4.108 1.00 100.36 365 SER A CA 1
ATOM 2275 C C . SER A 1 294 ? -6.532 20.547 -4.950 1.00 88.21 365 SER A C 1
ATOM 2276 O O . SER A 1 294 ? -5.564 21.307 -4.911 1.00 79.80 365 SER A O 1
ATOM 2279 N N . VAL A 1 297 ? -9.320 17.557 -6.477 1.00 110.10 368 VAL A N 1
ATOM 2280 C CA . VAL A 1 297 ? -9.865 16.204 -6.561 1.00 116.34 368 VAL A CA 1
ATOM 2281 C C . VAL A 1 297 ? -11.057 16.006 -5.631 1.00 119.94 368 VAL A C 1
ATOM 2282 O O . VAL A 1 297 ? -10.906 15.942 -4.403 1.00 113.28 368 VAL A O 1
ATOM 2286 N N . LYS A 1 298 ? -12.241 15.903 -6.225 1.00 114.70 369 LYS A N 1
ATOM 2287 C CA . LYS A 1 298 ? -13.465 15.696 -5.460 1.00 119.26 369 LYS A CA 1
ATOM 2288 C C . LYS A 1 298 ? -13.779 14.203 -5.326 1.00 123.34 369 LYS A C 1
ATOM 2289 O O . LYS A 1 298 ? -13.652 13.447 -6.289 1.00 127.52 369 LYS A O 1
ATOM 2295 N N . ASP A 1 299 ? -14.178 13.780 -4.128 1.00 126.12 370 ASP A N 1
ATOM 2296 C CA . ASP A 1 299 ? -14.446 12.365 -3.863 1.00 133.11 370 ASP A CA 1
ATOM 2297 C C . ASP A 1 299 ? -15.632 11.852 -4.686 1.00 135.67 370 ASP A C 1
ATOM 2298 O O . ASP A 1 299 ? -16.650 12.533 -4.818 1.00 131.45 370 ASP A O 1
ATOM 2303 N N . VAL A 1 300 ? -15.491 10.645 -5.227 1.00 138.67 371 VAL A N 1
ATOM 2304 C CA . VAL A 1 300 ? -16.471 10.094 -6.162 1.00 142.45 371 VAL A CA 1
ATOM 2305 C C . VAL A 1 300 ? -17.932 10.299 -5.732 1.00 140.22 371 VAL A C 1
ATOM 2306 O O . VAL A 1 300 ? -18.697 10.957 -6.438 1.00 137.72 371 VAL A O 1
ATOM 2310 N N . GLU A 1 301 ? -18.315 9.750 -4.580 1.00 138.17 372 GLU A N 1
ATOM 2311 C CA . GLU A 1 301 ? -19.705 9.842 -4.113 1.00 142.03 372 GLU A CA 1
ATOM 2312 C C . GLU A 1 301 ? -19.945 11.024 -3.169 1.00 138.41 372 GLU A C 1
ATOM 2313 O O . GLU A 1 301 ? -19.585 10.970 -1.994 1.00 138.93 372 GLU A O 1
ATOM 2319 N N . SER A 1 302 ? -20.578 12.073 -3.696 1.00 132.69 373 SER A N 1
ATOM 2320 C CA . SER A 1 302 ? -20.744 13.353 -2.999 1.00 130.62 373 SER A CA 1
ATOM 2321 C C . SER A 1 302 ? -19.491 14.212 -3.165 1.00 127.22 373 SER A C 1
ATOM 2322 O O . SER A 1 302 ? -18.803 14.502 -2.185 1.00 129.41 373 SER A O 1
ATOM 2325 N N . ASN A 1 303 ? -19.206 14.623 -4.400 1.00 124.54 374 ASN A N 1
ATOM 2326 C CA . ASN A 1 303 ? -17.914 15.240 -4.723 1.00 126.68 374 ASN A CA 1
ATOM 2327 C C . ASN A 1 303 ? -17.456 16.365 -3.780 1.00 121.40 374 ASN A C 1
ATOM 2328 O O . ASN A 1 303 ? -17.974 17.485 -3.805 1.00 117.12 374 ASN A O 1
ATOM 2333 N N . ARG A 1 304 ? -16.466 16.032 -2.955 1.00 119.39 375 ARG A N 1
ATOM 2334 C CA . ARG A 1 304 ? -15.947 16.909 -1.916 1.00 103.82 375 ARG A CA 1
ATOM 2335 C C . ARG A 1 304 ? -14.461 17.143 -2.139 1.00 99.08 375 ARG A C 1
ATOM 2336 O O . ARG A 1 304 ? -13.734 16.208 -2.457 1.00 104.77 375 ARG A O 1
ATOM 2344 N N . ASP A 1 305 ? -13.996 18.374 -1.960 1.00 93.08 376 ASP A N 1
ATOM 2345 C CA . ASP A 1 305 ? -12.562 18.629 -2.034 1.00 90.50 376 ASP A CA 1
ATOM 2346 C C . ASP A 1 305 ? -11.916 18.460 -0.647 1.00 87.80 376 ASP A C 1
ATOM 2347 O O . ASP A 1 305 ? -12.605 18.405 0.366 1.00 80.03 376 ASP A O 1
ATOM 2352 N N . ALA A 1 306 ? -10.592 18.356 -0.612 1.00 90.22 377 ALA A N 1
ATOM 2353 C CA . ALA A 1 306 ? -9.880 18.062 0.627 1.00 79.71 377 ALA A CA 1
ATOM 2354 C C . ALA A 1 306 ? -10.374 18.912 1.787 1.00 78.63 377 ALA A C 1
ATOM 2355 O O . ALA A 1 306 ? -10.581 18.413 2.890 1.00 77.95 377 ALA A O 1
ATOM 2357 N N . LEU A 1 307 ? -10.571 20.196 1.528 1.00 77.69 378 LEU A N 1
ATOM 2358 C CA . LEU A 1 307 ? -10.991 21.140 2.554 1.00 75.76 378 LEU A CA 1
ATOM 2359 C C . LEU A 1 307 ? -12.338 20.788 3.183 1.00 76.56 378 LEU A C 1
ATOM 2360 O O . LEU A 1 307 ? -12.456 20.737 4.399 1.00 74.12 378 LEU A O 1
ATOM 2365 N N . ASP A 1 308 ? -13.355 20.565 2.355 1.00 80.09 379 ASP A N 1
ATOM 2366 C CA . ASP A 1 308 ? -14.653 20.125 2.851 1.00 79.73 379 ASP A CA 1
ATOM 2367 C C . ASP A 1 308 ? -14.493 18.882 3.714 1.00 77.44 379 ASP A C 1
ATOM 2368 O O . ASP A 1 308 ? -15.006 18.818 4.824 1.00 80.77 379 ASP A O 1
ATOM 2373 N N . ILE A 1 309 ? -13.791 17.885 3.196 1.00 76.32 380 ILE A N 1
ATOM 2374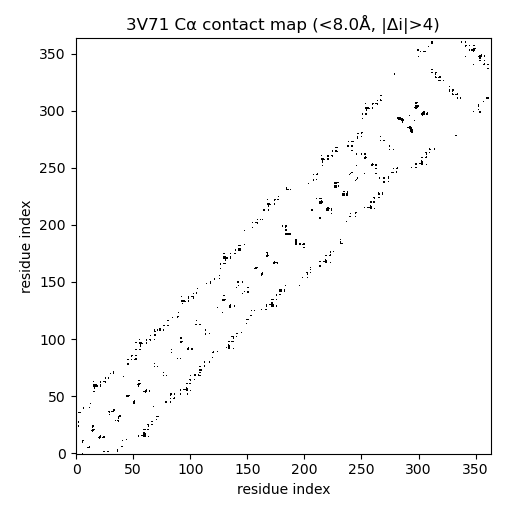 C CA . ILE A 1 309 ? -13.589 16.645 3.934 1.00 77.51 380 ILE A CA 1
ATOM 2375 C C . ILE A 1 309 ? -13.029 16.903 5.320 1.00 76.35 380 ILE A C 1
ATOM 2376 O O . ILE A 1 309 ? -13.557 16.409 6.318 1.00 80.87 380 ILE A O 1
ATOM 2381 N N . LEU A 1 310 ? -11.959 17.682 5.381 1.00 72.76 381 LEU A N 1
ATOM 2382 C CA . LEU A 1 310 ? -11.297 17.935 6.647 1.00 68.26 381 LEU A CA 1
ATOM 2383 C C . LEU A 1 310 ? -12.175 18.670 7.649 1.00 68.58 381 LEU A C 1
ATOM 2384 O O . LEU A 1 310 ? -12.245 18.257 8.796 1.00 72.50 381 LEU A O 1
ATOM 2389 N N . LEU A 1 311 ? -12.829 19.751 7.222 1.00 65.40 382 LEU A N 1
ATOM 2390 C CA . LEU A 1 311 ? -13.682 20.566 8.105 1.00 65.02 382 LEU A CA 1
ATOM 2391 C C . LEU A 1 311 ? -14.698 19.768 8.914 1.00 72.64 382 LEU A C 1
ATOM 2392 O O . LEU A 1 311 ? -15.115 20.179 9.999 1.00 77.03 382 LEU A O 1
ATOM 2397 N N . PHE A 1 312 ? -15.125 18.638 8.374 1.00 72.16 383 PHE A N 1
ATOM 2398 C CA . PHE A 1 312 ? -16.181 17.878 9.007 1.00 67.52 383 PHE A CA 1
ATOM 2399 C C . PHE A 1 312 ? -15.645 16.612 9.638 1.00 72.32 383 PHE A C 1
ATOM 2400 O O . PHE A 1 312 ? -16.393 15.819 10.204 1.00 81.05 383 PHE A O 1
ATOM 2408 N N . HIS A 1 313 ? -14.336 16.430 9.558 1.00 75.18 384 HIS A N 1
ATOM 2409 C CA . HIS A 1 313 ? -13.733 15.240 10.123 1.00 72.35 384 HIS A CA 1
ATOM 2410 C C . HIS A 1 313 ? -13.460 15.455 11.600 1.00 68.92 384 HIS A C 1
ATOM 2411 O O . HIS A 1 313 ? -13.161 16.573 12.026 1.00 68.56 384 HIS A O 1
ATOM 2418 N N . GLN A 1 314 ? -13.576 14.378 12.372 1.00 73.12 385 GLN A N 1
ATOM 2419 C CA . GLN A 1 314 ? -13.365 14.416 13.819 1.00 73.28 385 GLN A CA 1
ATOM 2420 C C . GLN A 1 314 ? -11.916 14.722 14.196 1.00 71.33 385 GLN A C 1
ATOM 2421 O O . GLN A 1 314 ? -11.646 15.387 15.201 1.00 69.65 385 GLN A O 1
ATOM 2427 N N . TYR A 1 315 ? -10.982 14.222 13.394 1.00 71.87 386 TYR A N 1
ATOM 2428 C CA . TYR A 1 315 ? -9.575 14.506 13.623 1.00 72.04 386 TYR A CA 1
ATOM 2429 C C . TYR A 1 315 ? -9.108 15.573 12.636 1.00 69.49 386 TYR A C 1
ATOM 2430 O O . TYR A 1 315 ? -8.224 16.383 12.937 1.00 67.73 386 TYR A O 1
ATOM 2439 N N . GLY A 1 316 ? -9.729 15.577 11.463 1.00 60.58 387 GLY A N 1
ATOM 2440 C CA . GLY A 1 316 ? -9.364 16.501 10.413 1.00 64.15 387 GLY A CA 1
ATOM 2441 C C . GLY A 1 316 ? -9.563 17.959 10.764 1.00 68.18 387 GLY A C 1
ATOM 2442 O O . GLY A 1 316 ? -8.776 18.813 10.345 1.00 72.82 387 GLY A O 1
ATOM 2443 N N . ASN A 1 317 ? -10.608 18.253 11.529 1.00 65.32 388 ASN A N 1
ATOM 2444 C CA . ASN A 1 317 ? -10.926 19.630 11.879 1.00 64.61 388 ASN A CA 1
ATOM 2445 C C . ASN A 1 317 ? -9.795 20.291 12.654 1.00 65.92 388 ASN A C 1
ATOM 2446 O O . ASN A 1 317 ? -9.639 21.510 12.619 1.00 67.12 388 ASN A O 1
ATOM 2451 N N . TYR A 1 318 ? -8.997 19.486 13.349 1.00 65.67 389 TYR A N 1
ATOM 2452 C CA . TYR A 1 318 ? -7.894 20.039 14.135 1.00 66.94 389 TYR A CA 1
ATOM 2453 C C . TYR A 1 318 ? -6.780 20.567 13.257 1.00 69.38 389 TYR A C 1
ATOM 2454 O O . TYR A 1 318 ? -6.166 21.585 13.576 1.00 71.20 389 TYR A O 1
ATOM 2463 N N . VAL A 1 319 ? -6.537 19.880 12.143 1.00 69.02 390 VAL A N 1
ATOM 2464 C CA . VAL A 1 319 ? -5.535 20.317 11.186 1.00 68.49 390 VAL A CA 1
ATOM 2465 C C . VAL A 1 319 ? -5.958 21.627 10.538 1.00 66.91 390 VAL A C 1
ATOM 2466 O O . VAL A 1 319 ? -5.132 22.494 10.274 1.00 68.20 390 VAL A O 1
ATOM 2470 N N . VAL A 1 320 ? -7.250 21.782 10.294 1.00 66.14 391 VAL A N 1
ATOM 2471 C CA . VAL A 1 320 ? -7.734 23.004 9.661 1.00 69.42 391 VAL A CA 1
ATOM 2472 C C . VAL A 1 320 ? -7.594 24.208 10.593 1.00 70.60 391 VAL A C 1
ATOM 2473 O O . VAL A 1 320 ? -7.095 25.257 10.176 1.00 69.32 391 VAL A O 1
ATOM 2477 N N . GLN A 1 321 ? -8.023 24.050 11.849 1.00 66.20 392 GLN A N 1
ATOM 2478 C CA . GLN A 1 321 ? -7.845 25.089 12.873 1.00 68.80 392 GLN A CA 1
ATOM 2479 C C . GLN A 1 321 ? -6.386 25.512 12.987 1.00 69.07 392 GLN A C 1
ATOM 2480 O O . GLN A 1 321 ? -6.073 26.659 13.281 1.00 64.97 392 GLN A O 1
ATOM 2486 N N . GLN A 1 322 ? -5.497 24.559 12.755 1.00 70.18 393 GLN A N 1
ATOM 2487 C CA . GLN A 1 322 ? -4.080 24.833 12.684 1.00 67.10 393 GLN A CA 1
ATOM 2488 C C . GLN A 1 322 ? -3.724 25.771 11.526 1.00 74.60 393 GLN A C 1
ATOM 2489 O O . GLN A 1 322 ? -3.043 26.777 11.720 1.00 74.25 393 GLN A O 1
ATOM 2495 N N . MET A 1 323 ? -4.178 25.423 10.322 1.00 78.02 394 MET A N 1
ATOM 2496 C CA . MET A 1 323 ? -3.957 26.244 9.131 1.00 74.61 394 MET A CA 1
ATOM 2497 C C . MET A 1 323 ? -4.483 27.653 9.327 1.00 75.75 394 MET A C 1
ATOM 2498 O O . MET A 1 323 ? -3.837 28.629 8.935 1.00 75.90 394 MET A O 1
ATOM 2503 N N . ILE A 1 324 ? -5.668 27.749 9.922 1.00 72.98 395 ILE A N 1
ATOM 2504 C CA . ILE A 1 324 ? -6.268 29.038 10.236 1.00 72.65 395 ILE A CA 1
ATOM 2505 C C . ILE A 1 324 ? -5.430 29.788 11.276 1.00 70.74 395 ILE A C 1
ATOM 2506 O O . ILE A 1 324 ? -5.236 30.998 11.170 1.00 71.49 395 ILE A O 1
ATOM 2511 N N . SER A 1 325 ? -4.927 29.063 12.272 1.00 69.86 396 SER A N 1
ATOM 2512 C CA . SER A 1 325 ? -4.047 29.648 13.281 1.00 68.13 396 SER A CA 1
ATOM 2513 C C . SER A 1 325 ? -2.803 30.221 12.636 1.00 72.14 396 SER A C 1
ATOM 2514 O O . SER A 1 325 ? -2.491 31.399 12.790 1.00 75.04 396 SER A O 1
ATOM 2517 N N . ILE A 1 326 ? -2.096 29.368 11.907 1.00 71.09 397 ILE A N 1
ATOM 2518 C CA . ILE A 1 326 ? -0.898 29.767 11.186 1.00 72.89 397 ILE A CA 1
ATOM 2519 C C . ILE A 1 326 ? -1.072 31.031 10.339 1.00 81.02 397 ILE A C 1
ATOM 2520 O O . ILE A 1 326 ? -0.282 31.966 10.453 1.00 88.78 397 ILE A O 1
ATOM 2525 N N . CYS A 1 327 ? -2.093 31.062 9.491 1.00 80.39 398 CYS A N 1
ATOM 2526 C CA . CYS A 1 327 ? -2.317 32.218 8.626 1.00 80.82 398 CYS A CA 1
ATOM 2527 C C . CYS A 1 327 ? -2.473 33.529 9.388 1.00 85.55 398 CYS A C 1
ATOM 2528 O O . CYS A 1 327 ? -1.768 34.499 9.116 1.00 90.45 398 CYS A O 1
ATOM 2531 N N . THR A 1 328 ? -3.401 33.559 10.336 1.00 78.22 399 THR A N 1
ATOM 2532 C CA . THR A 1 328 ? -3.727 34.795 11.033 1.00 83.74 399 THR A CA 1
ATOM 2533 C C . THR A 1 328 ? -2.568 35.296 11.901 1.00 92.96 399 THR A C 1
ATOM 2534 O O . THR A 1 328 ? -2.312 36.502 11.970 1.00 99.04 399 THR A O 1
ATOM 2538 N N . ALA A 1 329 ? -1.869 34.372 12.558 1.00 87.10 400 ALA A N 1
ATOM 2539 C CA . ALA A 1 329 ? -0.680 34.720 13.331 1.00 84.85 400 ALA A CA 1
ATOM 2540 C C . ALA A 1 329 ? 0.332 35.447 12.450 1.00 90.37 400 ALA A C 1
ATOM 2541 O O . ALA A 1 329 ? 0.975 36.403 12.876 1.00 97.19 400 ALA A O 1
ATOM 2543 N N . ALA A 1 330 ? 0.468 34.982 11.215 1.00 86.03 401 ALA A N 1
ATOM 2544 C CA . ALA A 1 330 ? 1.359 35.605 10.251 1.00 91.32 401 ALA A CA 1
ATOM 2545 C C . ALA A 1 330 ? 0.798 36.933 9.756 1.00 95.26 401 ALA A C 1
ATOM 2546 O O . ALA A 1 330 ? 1.509 37.740 9.159 1.00 102.96 401 ALA A O 1
ATOM 2548 N N . LEU A 1 331 ? -0.485 37.155 10.000 1.00 90.42 402 LEU A N 1
ATOM 2549 C CA . LEU A 1 331 ? -1.125 38.394 9.590 1.00 94.91 402 LEU A CA 1
ATOM 2550 C C . LEU A 1 331 ? -1.233 39.379 10.761 1.00 96.65 402 LEU A C 1
ATOM 2551 O O . LEU A 1 331 ? -2.290 39.943 11.014 1.00 96.75 402 LEU A O 1
ATOM 2556 N N . ILE A 1 332 ? -0.129 39.571 11.478 1.00 105.90 403 ILE A N 1
ATOM 2557 C CA . ILE A 1 332 ? -0.048 40.587 12.529 1.00 103.49 403 ILE A CA 1
ATOM 2558 C C . ILE A 1 332 ? 1.353 41.206 12.603 1.00 102.29 403 ILE A C 1
ATOM 2559 O O . ILE A 1 332 ? 2.340 40.607 12.158 1.00 96.95 403 ILE A O 1
ATOM 2564 N N . GLU A 1 338 ? 6.646 41.236 10.424 1.00 134.14 409 GLU A N 1
ATOM 2565 C CA . GLU A 1 338 ? 7.867 41.679 9.753 1.00 135.60 409 GLU A CA 1
ATOM 2566 C C . GLU A 1 338 ? 8.199 40.796 8.549 1.00 137.47 409 GLU A C 1
ATOM 2567 O O . GLU A 1 338 ? 9.255 40.163 8.502 1.00 136.80 409 GLU A O 1
ATOM 2573 N N . LEU A 1 339 ? 7.299 40.765 7.570 1.00 134.57 410 LEU A N 1
ATOM 2574 C CA . LEU A 1 339 ? 7.469 39.895 6.408 1.00 132.06 410 LEU A CA 1
ATOM 2575 C C . LEU A 1 339 ? 7.037 40.546 5.085 1.00 128.04 410 LEU A C 1
ATOM 2576 O O . LEU A 1 339 ? 6.145 41.397 5.060 1.00 122.68 410 LEU A O 1
ATOM 2581 N N . PRO A 1 340 ? 7.681 40.141 3.977 1.00 129.45 411 PRO A N 1
ATOM 2582 C CA . PRO A 1 340 ? 7.470 40.773 2.667 1.00 131.38 411 PRO A CA 1
ATOM 2583 C C . PRO A 1 340 ? 6.024 40.688 2.195 1.00 129.18 411 PRO A C 1
ATOM 2584 O O . PRO A 1 340 ? 5.347 39.696 2.463 1.00 126.49 411 PRO A O 1
ATOM 2588 N N . PRO A 1 341 ? 5.560 41.726 1.487 1.00 129.16 412 PRO A N 1
ATOM 2589 C CA . PRO A 1 341 ? 4.181 41.852 1.006 1.00 128.93 412 PRO A CA 1
ATOM 2590 C C . PRO A 1 341 ? 3.843 40.827 -0.070 1.00 126.39 412 PRO A C 1
ATOM 2591 O O . PRO A 1 341 ? 2.687 40.738 -0.486 1.00 126.06 412 PRO A O 1
ATOM 2595 N N . ALA A 1 342 ? 4.838 40.069 -0.516 1.00 126.82 413 ALA A N 1
ATOM 2596 C CA . ALA A 1 342 ? 4.613 39.049 -1.535 1.00 126.52 413 ALA A CA 1
ATOM 2597 C C . ALA A 1 342 ? 4.122 37.749 -0.906 1.00 121.04 413 ALA A C 1
ATOM 2598 O O . ALA A 1 342 ? 3.190 37.121 -1.410 1.00 115.36 413 ALA A O 1
ATOM 2600 N N . ILE A 1 343 ? 4.754 37.349 0.194 1.00 117.54 414 ILE A N 1
ATOM 2601 C CA . ILE A 1 343 ? 4.331 36.153 0.908 1.00 114.04 414 ILE A CA 1
ATOM 2602 C C . ILE A 1 343 ? 3.185 36.504 1.850 1.00 114.39 414 ILE A C 1
ATOM 2603 O O . ILE A 1 343 ? 2.363 35.656 2.188 1.00 110.06 414 ILE A O 1
ATOM 2608 N N . LEU A 1 344 ? 3.136 37.765 2.264 1.00 118.33 415 LEU A N 1
ATOM 2609 C CA . LEU A 1 344 ? 2.061 38.254 3.115 1.00 116.87 415 LEU A CA 1
ATOM 2610 C C . LEU A 1 344 ? 0.736 38.256 2.359 1.00 113.38 415 LEU A C 1
ATOM 2611 O O . LEU A 1 344 ? -0.338 38.190 2.957 1.00 113.54 415 LEU A O 1
ATOM 2616 N N . LEU A 1 345 ? 0.815 38.344 1.039 1.00 111.14 416 LEU A N 1
ATOM 2617 C CA . LEU A 1 345 ? -0.381 38.345 0.216 1.00 110.53 416 LEU A CA 1
ATOM 2618 C C . LEU A 1 345 ? -0.792 36.907 -0.058 1.00 105.27 416 LEU A C 1
ATOM 2619 O O . LEU A 1 345 ? -1.927 36.629 -0.440 1.00 104.90 416 LEU A O 1
ATOM 2624 N N . LEU A 1 346 ? 0.154 35.998 0.144 1.00 103.20 417 LEU A N 1
ATOM 2625 C CA . LEU A 1 346 ? -0.065 34.573 -0.050 1.00 99.72 417 LEU A CA 1
ATOM 2626 C C . LEU A 1 346 ? -0.850 34.002 1.139 1.00 96.83 417 LEU A C 1
ATOM 2627 O O . LEU A 1 346 ? -1.824 33.268 0.970 1.00 91.34 417 LEU A O 1
ATOM 2632 N N . TYR A 1 347 ? -0.408 34.346 2.344 1.00 98.73 418 TYR A N 1
ATOM 2633 C CA . TYR A 1 347 ? -1.146 34.042 3.561 1.00 95.59 418 TYR A CA 1
ATOM 2634 C C . TYR A 1 347 ? -2.554 34.609 3.457 1.00 94.74 418 TYR A C 1
ATOM 2635 O O . TYR A 1 347 ? -3.540 33.938 3.756 1.00 93.34 418 TYR A O 1
ATOM 2644 N N . SER A 1 348 ? -2.631 35.866 3.041 1.00 98.67 419 SER A N 1
ATOM 2645 C CA . SER A 1 348 ? -3.903 36.541 2.834 1.00 96.48 419 SER A CA 1
ATOM 2646 C C . SER A 1 348 ? -4.793 35.724 1.908 1.00 90.54 419 SER A C 1
ATOM 2647 O O . SER A 1 348 ? -5.999 35.623 2.114 1.00 91.46 419 SER A O 1
ATOM 2650 N N . GLY A 1 349 ? -4.187 35.145 0.880 1.00 91.36 420 GLY A N 1
ATOM 2651 C CA . GLY A 1 349 ? -4.916 34.311 -0.049 1.00 88.33 420 GLY A CA 1
ATOM 2652 C C . GLY A 1 349 ? -5.570 33.141 0.655 1.00 89.50 420 GLY A C 1
ATOM 2653 O O . GLY A 1 349 ? -6.728 32.812 0.377 1.00 86.43 420 GLY A O 1
ATOM 2654 N N . TRP A 1 350 ? -4.830 32.528 1.578 1.00 86.16 421 TRP A N 1
ATOM 2655 C CA . TRP A 1 350 ? -5.280 31.321 2.266 1.00 83.01 421 TRP A CA 1
ATOM 2656 C C . TRP A 1 350 ? -6.346 31.599 3.316 1.00 78.91 421 TRP A C 1
ATOM 2657 O O . TRP A 1 350 ? -7.356 30.902 3.411 1.00 73.69 421 TRP A O 1
ATOM 2668 N N . TYR A 1 351 ? -6.120 32.621 4.119 1.00 82.19 422 TYR A N 1
ATOM 2669 C CA . TYR A 1 351 ? -7.112 32.970 5.108 1.00 80.70 422 TYR A CA 1
ATOM 2670 C C . TYR A 1 351 ? -8.434 33.202 4.400 1.00 80.17 422 TYR A C 1
ATOM 2671 O O . TYR A 1 351 ? -9.473 32.735 4.853 1.00 82.43 422 TYR A O 1
ATOM 2680 N N . GLU A 1 352 ? -8.388 33.899 3.269 1.00 83.13 423 GLU A N 1
ATOM 2681 C CA . GLU A 1 352 ? -9.607 34.238 2.531 1.00 85.33 423 GLU A CA 1
ATOM 2682 C C . GLU A 1 352 ? -10.318 33.020 1.957 1.00 76.64 423 GLU A C 1
ATOM 2683 O O . GLU A 1 352 ? -11.527 32.874 2.116 1.00 75.68 423 GLU A O 1
ATOM 2689 N N . LYS A 1 353 ? -9.570 32.153 1.286 1.00 74.27 424 LYS A N 1
ATOM 2690 C CA . LYS A 1 353 ? -10.138 30.905 0.798 1.00 73.46 424 LYS A CA 1
ATOM 2691 C C . LYS A 1 353 ? -10.859 30.208 1.949 1.00 74.76 424 LYS A C 1
ATOM 2692 O O . LYS A 1 353 ? -12.029 29.828 1.831 1.00 72.77 424 LYS A O 1
ATOM 2698 N N . MET A 1 354 ? -10.158 30.073 3.072 1.00 76.69 425 MET A N 1
ATOM 2699 C CA . MET A 1 354 ? -10.701 29.394 4.239 1.00 72.34 425 MET A CA 1
ATOM 2700 C C . MET A 1 354 ? -11.863 30.163 4.862 1.00 70.41 425 MET A C 1
ATOM 2701 O O . MET A 1 354 ? -12.882 29.577 5.202 1.00 68.45 425 MET A O 1
ATOM 2706 N N . LYS A 1 355 ? -11.711 31.474 5.000 1.00 73.04 426 LYS A N 1
ATOM 2707 C CA . LYS A 1 355 ? -12.770 32.317 5.541 1.00 68.92 426 LYS A CA 1
ATOM 2708 C C . LYS A 1 355 ? -14.085 32.160 4.764 1.00 77.01 426 LYS A C 1
ATOM 2709 O O . LYS A 1 355 ? -15.135 31.927 5.351 1.00 79.90 426 LYS A O 1
ATOM 2715 N N . GLN A 1 356 ? -14.044 32.287 3.442 1.00 78.36 427 GLN A N 1
ATOM 2716 C CA . GLN A 1 356 ? -15.272 32.142 2.669 1.00 76.44 427 GLN A CA 1
ATOM 2717 C C . GLN A 1 356 ? -15.881 30.749 2.859 1.00 72.40 427 GLN A C 1
ATOM 2718 O O . GLN A 1 356 ? -17.075 30.623 3.077 1.00 73.06 427 GLN A O 1
ATOM 2724 N N . ARG A 1 357 ? -15.059 29.707 2.791 1.00 75.01 428 ARG A N 1
ATOM 2725 C CA . ARG A 1 357 ? -15.573 28.339 2.882 1.00 77.27 428 ARG A CA 1
ATOM 2726 C C . ARG A 1 357 ? -16.300 28.073 4.201 1.00 72.89 428 ARG A C 1
ATOM 2727 O O . ARG A 1 357 ? -17.371 27.473 4.228 1.00 73.36 428 ARG A O 1
ATOM 2735 N N . VAL A 1 358 ? -15.695 28.510 5.294 1.00 70.65 429 VAL A N 1
ATOM 2736 C CA . VAL A 1 358 ? -16.267 28.342 6.616 1.00 70.86 429 VAL A CA 1
ATOM 2737 C C . VAL A 1 358 ? -17.618 29.056 6.683 1.00 71.80 429 VAL A C 1
ATOM 2738 O O . VAL A 1 358 ? -18.617 28.472 7.094 1.00 73.32 429 VAL A O 1
ATOM 2742 N N . LEU A 1 359 ? -17.642 30.313 6.258 1.00 71.07 430 LEU A N 1
ATOM 2743 C CA . LEU A 1 359 ? -18.869 31.097 6.229 1.00 75.81 430 LEU A CA 1
ATOM 2744 C C . LEU A 1 359 ? -19.924 30.473 5.327 1.00 75.44 430 LEU A C 1
ATOM 2745 O O . LEU A 1 359 ? -21.123 30.652 5.537 1.00 78.97 430 LEU A O 1
ATOM 2750 N N . GLN A 1 360 ? -19.477 29.747 4.316 1.00 72.22 431 GLN A N 1
ATOM 2751 C CA . GLN A 1 360 ? -20.401 29.105 3.403 1.00 78.16 431 GLN A CA 1
ATOM 2752 C C . GLN A 1 360 ? -21.100 27.928 4.084 1.00 78.99 431 GLN A C 1
ATOM 2753 O O . GLN A 1 360 ? -22.246 27.605 3.755 1.00 79.51 431 GLN A O 1
ATOM 2759 N N . HIS A 1 361 ? -20.408 27.304 5.041 1.00 77.10 432 HIS A N 1
ATOM 2760 C CA . HIS A 1 361 ? -20.909 26.106 5.720 1.00 72.51 432 HIS A CA 1
ATOM 2761 C C . HIS A 1 361 ? -21.333 26.346 7.148 1.00 73.66 432 HIS A C 1
ATOM 2762 O O . HIS A 1 361 ? -21.691 25.404 7.839 1.00 77.37 432 HIS A O 1
ATOM 2769 N N . ALA A 1 362 ? -21.289 27.599 7.587 1.00 77.51 433 ALA A N 1
ATOM 2770 C CA . ALA A 1 362 ? -21.569 27.955 8.979 1.00 73.24 433 ALA A CA 1
ATOM 2771 C C . ALA A 1 362 ? -22.823 27.280 9.537 1.00 73.88 433 ALA A C 1
ATOM 2772 O O . ALA A 1 362 ? -22.815 26.749 10.640 1.00 77.05 433 ALA A O 1
ATOM 2774 N N . SER A 1 363 ? -23.898 27.303 8.762 1.00 83.19 434 SER A N 1
ATOM 2775 C CA . SER A 1 363 ? -25.158 26.688 9.158 1.00 78.75 434 SER A CA 1
ATOM 2776 C C . SER A 1 363 ? -24.993 25.202 9.433 1.00 79.13 434 SER A C 1
ATOM 2777 O O . SER A 1 363 ? -25.737 24.626 10.218 1.00 90.54 434 SER A O 1
ATOM 2780 N N . ARG 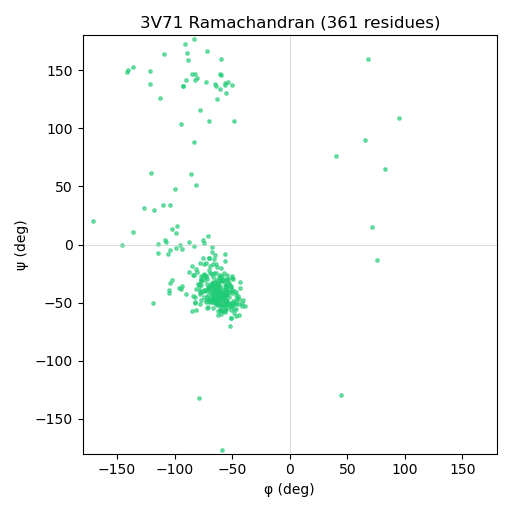A 1 364 ? -24.008 24.584 8.795 1.00 76.11 435 ARG A N 1
ATOM 2781 C CA . ARG A 1 364 ? -23.757 23.160 8.986 1.00 79.76 435 ARG A CA 1
ATOM 2782 C C . ARG A 1 364 ? -22.711 22.926 10.073 1.00 84.18 435 ARG A C 1
ATOM 2783 O O . ARG A 1 364 ? -22.794 21.969 10.845 1.00 83.02 435 ARG A O 1
ATOM 2791 N N . LEU A 1 365 ? -21.733 23.821 10.135 1.00 82.50 436 LEU A N 1
ATOM 2792 C CA . LEU A 1 365 ? -20.638 23.697 11.083 1.00 76.17 436 LEU A CA 1
ATOM 2793 C C . LEU A 1 365 ? -21.075 23.863 12.522 1.00 74.10 436 LEU A C 1
ATOM 2794 O O . LEU A 1 365 ? -20.635 23.115 13.385 1.00 78.64 436 LEU A O 1
ATOM 2799 N N . GLU A 1 366 ? -21.936 24.844 12.774 1.00 79.48 437 GLU A N 1
ATOM 2800 C CA . GLU A 1 366 ? -22.346 25.192 14.140 1.00 82.35 437 GLU A CA 1
ATOM 2801 C C . GLU A 1 366 ? -22.947 24.031 14.936 1.00 78.66 437 GLU A C 1
ATOM 2802 O O . GLU A 1 366 ? -23.079 24.108 16.154 1.00 83.52 437 GLU A O 1
ATOM 2808 N N . ARG A 1 367 ? -23.296 22.954 14.245 1.00 78.22 438 ARG A N 1
ATOM 2809 C CA . ARG A 1 367 ? -23.844 21.764 14.886 1.00 77.85 438 ARG A CA 1
ATOM 2810 C C . ARG A 1 367 ? -22.767 20.943 15.630 1.00 79.54 438 ARG A C 1
ATOM 2811 O O . ARG A 1 367 ? -23.066 19.900 16.214 1.00 83.85 438 ARG A O 1
ATOM 2819 N N . PHE A 1 368 ? -21.523 21.422 15.614 1.00 73.24 439 PHE A N 1
ATOM 2820 C CA . PHE A 1 368 ? -20.389 20.676 16.160 1.00 69.03 439 PHE A CA 1
ATOM 2821 C C . PHE A 1 368 ? -19.487 21.569 16.987 1.00 75.05 439 PHE A C 1
ATOM 2822 O O . PHE A 1 368 ? -19.392 22.770 16.730 1.00 75.30 439 PHE A O 1
ATOM 2830 N N . SER A 1 369 ? -18.796 20.971 17.956 1.00 75.31 440 SER A N 1
ATOM 2831 C CA . SER A 1 369 ? -17.873 21.706 18.809 1.00 70.59 440 SER A CA 1
ATOM 2832 C C . SER A 1 369 ? -16.775 22.255 17.936 1.00 72.82 440 SER A C 1
ATOM 2833 O O . SER A 1 369 ? -16.317 23.382 18.121 1.00 74.27 440 SER A O 1
ATOM 2836 N N . SER A 1 370 ? -16.354 21.437 16.977 1.00 73.35 441 SER A N 1
ATOM 2837 C CA . SER A 1 370 ? -15.318 21.821 16.040 1.00 64.67 441 SER A CA 1
ATOM 2838 C C . SER A 1 370 ? -15.828 22.973 15.195 1.00 69.49 441 SER A C 1
ATOM 2839 O O . SER A 1 370 ? -15.169 24.002 15.063 1.00 68.27 441 SER A O 1
ATOM 2842 N N . GLY A 1 371 ? -17.024 22.793 14.642 1.00 73.90 442 GLY A N 1
ATOM 2843 C CA . GLY A 1 371 ? -17.694 23.822 13.872 1.00 71.05 442 GLY A CA 1
ATOM 2844 C C . GLY A 1 371 ? -17.672 25.172 14.558 1.00 73.86 442 GLY A C 1
ATOM 2845 O O . GLY A 1 371 ? -17.212 26.154 13.984 1.00 79.00 442 GLY A O 1
ATOM 2846 N N . LYS A 1 372 ? -18.159 25.225 15.791 1.00 70.77 443 LYS A N 1
ATOM 2847 C CA . LYS A 1 372 ? -18.236 26.488 16.515 1.00 69.72 443 LYS A CA 1
ATOM 2848 C C . LYS A 1 372 ? -16.872 27.152 16.721 1.00 72.64 443 LYS A C 1
ATOM 2849 O O . LYS A 1 372 ? -16.743 28.367 16.578 1.00 76.08 443 LYS A O 1
ATOM 2855 N N . LYS A 1 373 ? -15.856 26.367 17.064 1.00 68.75 444 LYS A N 1
ATOM 2856 C CA . LYS A 1 373 ? -14.526 26.929 17.260 1.00 72.05 444 LYS A CA 1
ATOM 2857 C C . LYS A 1 373 ? -13.935 27.452 15.942 1.00 72.66 444 LYS A C 1
ATOM 2858 O O . LYS A 1 373 ? -13.363 28.546 15.883 1.00 70.50 444 LYS A O 1
ATOM 2864 N N . ILE A 1 374 ? -14.095 26.672 14.883 1.00 64.97 445 ILE A N 1
ATOM 2865 C CA . ILE A 1 374 ? -13.655 27.095 13.565 1.00 74.97 445 ILE A CA 1
ATOM 2866 C C . ILE A 1 374 ? -14.393 28.355 13.105 1.00 72.65 445 ILE A C 1
ATOM 2867 O O . ILE A 1 374 ? -13.812 29.244 12.474 1.00 67.59 445 ILE A O 1
ATOM 2872 N N . ILE A 1 375 ? -15.676 28.431 13.433 1.00 73.27 446 ILE A N 1
ATOM 2873 C CA . ILE A 1 375 ? -16.480 29.588 13.070 1.00 73.86 446 ILE A CA 1
ATOM 2874 C C . ILE A 1 375 ? -16.016 30.811 13.833 1.00 72.49 446 ILE A C 1
ATOM 2875 O O . ILE A 1 375 ? -15.779 31.864 13.250 1.00 72.47 446 ILE A O 1
ATOM 2880 N N . ASP A 1 376 ? -15.869 30.657 15.142 1.00 76.07 447 ASP A N 1
ATOM 2881 C CA . ASP A 1 376 ? -15.460 31.760 15.994 1.00 77.64 447 ASP A CA 1
ATOM 2882 C C . ASP A 1 376 ? -14.116 32.315 15.551 1.00 80.27 447 ASP A C 1
ATOM 2883 O O . ASP A 1 376 ? -13.925 33.530 15.479 1.00 82.47 447 ASP A O 1
ATOM 2888 N N . SER A 1 377 ? -13.186 31.419 15.242 1.00 74.87 448 SER A N 1
ATOM 2889 C CA . SER A 1 377 ? -11.841 31.841 14.896 1.00 74.41 448 SER A CA 1
ATOM 2890 C C . SER A 1 377 ? -11.816 32.683 13.625 1.00 76.50 448 SER A C 1
ATOM 2891 O O . SER A 1 377 ? -11.023 33.616 13.509 1.00 82.68 448 SER A O 1
ATOM 2894 N N . VAL A 1 378 ? -12.701 32.365 12.686 1.00 78.22 449 VAL A N 1
ATOM 2895 C CA . VAL A 1 378 ? -12.777 33.088 11.415 1.00 79.77 449 VAL A CA 1
ATOM 2896 C C . VAL A 1 378 ? -13.473 34.456 11.521 1.00 82.32 449 VAL A C 1
ATOM 2897 O O . VAL A 1 378 ? -13.155 35.381 10.776 1.00 83.64 449 VAL A O 1
ATOM 2901 N N . MET A 1 379 ? -14.405 34.586 12.459 1.00 82.30 450 MET A N 1
ATOM 2902 C CA . MET A 1 379 ? -15.110 35.849 12.677 1.00 87.02 450 MET A CA 1
ATOM 2903 C C . MET A 1 379 ? -14.310 36.866 13.500 1.00 89.28 450 MET A C 1
ATOM 2904 O O . MET A 1 379 ? -14.421 38.080 13.277 1.00 86.71 450 MET A O 1
ATOM 2909 N N . ARG A 1 380 ? -13.520 36.368 14.452 1.00 84.45 451 ARG A N 1
ATOM 2910 C CA . ARG A 1 380 ? -12.647 37.222 15.258 1.00 88.82 451 ARG A CA 1
ATOM 2911 C C . ARG A 1 380 ? -11.694 38.063 14.419 1.00 93.65 451 ARG A C 1
ATOM 2912 O O . ARG A 1 380 ? -11.606 39.279 14.600 1.00 96.39 451 ARG A O 1
ATOM 2920 N N . HIS A 1 381 ? -10.981 37.408 13.508 1.00 90.35 452 HIS A N 1
ATOM 2921 C CA . HIS A 1 381 ? -10.022 38.088 12.645 1.00 97.54 452 HIS A CA 1
ATOM 2922 C C . HIS A 1 381 ? -10.702 39.051 11.665 1.00 103.78 452 HIS A C 1
ATOM 2923 O O . HIS A 1 381 ? -11.470 38.651 10.777 1.00 102.51 452 HIS A O 1
#

Secondary structure (DSSP, 8-state):
--HHHHHHTT-HHHHHHSHHHHHHHHHTS-S-TT-HHHHHHHHHHHS-HHHHHHHHSSTTHHHHHHHHHHT--HHHHHHHHHHHHHT-HHHHHTSTTHHHHHHHHHHHS-HHHHHHHHHHHHTS-HHHHHHSTTTHHHHHHHHTTS-TTTSHHHHHHHHSTTHHHHHHHSTTHHHHHHHHHHHHT--SSSTTHHHHHHHHHHHHHHHHTTHHHHHTSTTTHHHHHHHHT--STHHHHHHHHIIIIITT-HHHHTTSTTHHHHHHHHHHH--HHHHHHHHHHH-----SSS---HHHHHHT-TTHHHHHHHHHHHHHHH-----TTTHHHHHHHHHHHHHHHHHHHHHHTTSHHHHHHHHHHHH-

CATH classification: 1.25.10.10

Sequence (364 aa):
ISLEDVLLNGQLIDFAIDPSGVKFLEANYPLDSEDQIRKAVFEKFTESTTLFVGLCHSRNGNFIVQKLVELATPAEQRELLRQMIDGGLLAMCKDKFACRVVQLALQKFDHSNVFQLIQELSTFDLAAMCTDQISIHVIQRVVKQLPVDMWTFFVHFLSSGDSLMAVCQDKYGCRLVQQVIDRLAENPKLPCFKFRIQLLHSLMTCIVRNCYRLSSNEFANYVIQYVIKSSGIMEMYRDTIIDKCCLLRNLLSMSQDKYASHVIEGAFLFAPPALLHEMMEEIFSVKDVESNRDALDILLFHQYGNYVVQQMISICTAALIELPPAILLLYSGWYEKMKQRVLQHASRLERFSSGKKIIDSVMRH

Foldseek 3Di:
DDLVVCLVVVNLLVLQQDQNSLVVLLVPQDLPPPDPSNVSSLCVLLVDLVNVLVLQLHPRSLSNLLSQQQSPDLVSLVSVLVSCVVNDVQVLQLHQRSVVSLLSNCVRHDPVSVLVSLVVVLPDPVLVQLQRQRSVVNVLSCQQDPDVVSPLSVLCVCLPDPSVVSQCLHPRSVVVLLSNLCRLQPPPPDPCNVVSVVSNVSNLVSCLVCVVVQQLGPGSVVSLLSLQVDDTCSVVSNCSSLVPPCQVPVLVLQQRQRNVVNLLSNCVRPDLVSNLSVLVPCQAAFDDPPGDGSVRSQCPHPSSLVSVVSLLVVLVVLVVPDDPVVVVVSVVRLVVLLVVLVVCLVPLVVDPSNVVSNVSSVVD

InterPro domains:
  IPR001313 Pumilio RNA-binding repeat [PF00806] (134-164)
  IPR001313 Pumilio RNA-binding repeat [PF00806] (172-202)
  IPR001313 Pumilio RNA-binding repeat [PF00806] (209-225)
  IPR001313 Pumilio RNA-binding repeat [PF00806] (248-265)
  IPR001313 Pumilio RNA-binding repeat [PF00806] (291-310)
  IPR001313 Pumilio RNA-binding repeat [PF00806] (331-363)
  IPR001313 Pumilio RNA-binding repeat [PF00806] (384-400)
  IPR001313 Pumilio RNA-binding repeat [PS50302] (128-163)
  IPR001313 Pumilio RNA-binding repeat [PS50302] (164-200)
  IPR001313 Pumilio RNA-binding repeat [PS50302] (237-279)
  IPR001313 Pumilio RNA-binding repeat [PS50302] (287-324)
  IPR001313 Pumilio RNA-binding repeat [SM00025] (128-163)
  IPR001313 Pumilio RNA-binding repeat [SM00025] (165-200)
  IPR001313 Pumilio RNA-binding repeat [SM00025] (202-237)
  IPR001313 Pumilio RNA-binding repeat [SM00025] (240-275)
  IPR001313 Pumilio RNA-binding repeat [SM00025] (287-324)
  IPR001313 Pumilio RNA-binding repeat [SM00025] (326-361)
  IPR001313 Pumilio RNA-binding repeat [SM00025] (373-408)
  IPR011989 Armadillo-like helical [G3DSA:1.25.10.10] (75-453)
  IPR016024 Armadillo-type fold [SSF48371] (88-447)